Protein AF-A0A090QAN9-F1 (afdb_monomer_lite)

Radius of gyration: 24.41 Å; chains: 1; bounding box: 58×39×67 Å

Secondary structure (DSSP, 8-state):
---------HHHHHHHHHHHHHHHHHHHHHHHHS--SSHHHHHHHHHHHHHHHHHHHTHHHHHHHHTT-SS-SS-HHHHHHHHHHHHHHHHHHHHHHHHHHHHHTT--------HHHHHHHHHHHHHHHHHHHHHHHHHHHHHHHHHHTTGGG--HHHHHHHHHHHHHHHHHHHHHHHHHHHS-SS--SHHHHHHHHGGGSHHHHHTTHHHHHHHHHHHTT--TTHHHHHHHHHHHHHHHHHHHHHHHHHHHHHHHHHHHHHHHTT-

Organism: Nonlabens ulvanivorans (NCBI:txid906888)

Sequence (267 aa):
MYRYSQEPNLQKRNGQRKVLENVLKRAIRNIEKERPFDTDFQQAAVKYLNGNLAIVKEDYVQLLKLDSSKEPLVDKSTIFRKIRNAMYQLRKDYDRAVVNYGLRHNLIISENDNELAQKMAATIKIYDYYNEMNMLVLQIKNAEAYLWQDISQLTPQQFNNRLIELKNTIEVNNNKAIELSESIDIASLQSVYNDFTKLYSHTFFEKTSPITVYLTAAANNDRTDILQKTDAFNQSKTWFNINRKKAYTIWSYDTSQYLKILLSELE

Foldseek 3Di:
DDDPPPLPPLVVLVVVLVVLLVVLVVVLVVLVPDDDPDPVLSVLVNVLSVLVNCLSVPLVVLLSVQSVDPDRPDDSVVSVVVSLVSNVVSVVSNVVSVVVVCVVVVHDDDPDPDLVVVLVVLLVQLVNLLVLLVNLVVQLVVLVCVLPPVLLPDALVRNVVSVVVSVVSLVVSLVVLVVSQVPDPDDHCNVLSVLLCVLVPPVLVVLCVLSSVLNNCVVVVPPVPNVVSVVSNVVSVVVCVVSNVVSVCSNVVVSVVVSVVSSVVSD

pLDDT: mean 86.22, std 12.56, range [23.89, 97.0]

Structure (mmCIF, N/CA/C/O backbone):
data_AF-A0A090QAN9-F1
#
_entry.id   AF-A0A090QAN9-F1
#
loop_
_atom_site.group_PDB
_atom_site.id
_atom_site.type_symbol
_atom_site.label_atom_id
_atom_site.label_alt_id
_atom_site.label_comp_id
_atom_site.label_asym_id
_atom_site.label_entity_id
_atom_site.label_seq_id
_atom_site.pdbx_PDB_ins_code
_atom_site.Cartn_x
_atom_site.Cartn_y
_atom_site.Cartn_z
_atom_site.occupancy
_atom_site.B_iso_or_equiv
_atom_site.auth_seq_id
_atom_site.auth_comp_id
_atom_site.auth_asym_id
_atom_site.auth_atom_id
_atom_site.pdbx_PDB_model_num
ATOM 1 N N . MET A 1 1 ? 27.523 -15.290 3.186 1.00 30.94 1 MET A N 1
ATOM 2 C CA . MET A 1 1 ? 26.275 -16.047 3.415 1.00 30.94 1 MET A CA 1
ATOM 3 C C . MET A 1 1 ? 25.590 -15.441 4.637 1.00 30.94 1 MET A C 1
ATOM 5 O O . MET A 1 1 ? 25.906 -15.824 5.749 1.00 30.94 1 MET A O 1
ATOM 9 N N . TYR A 1 2 ? 24.739 -14.429 4.446 1.00 23.89 2 TYR A N 1
ATOM 10 C CA . TYR A 1 2 ? 23.990 -13.788 5.535 1.00 23.89 2 TYR A CA 1
ATOM 11 C C . TYR A 1 2 ? 22.502 -14.034 5.300 1.00 23.89 2 TYR A C 1
ATOM 13 O O . TYR A 1 2 ? 21.877 -13.387 4.464 1.00 23.89 2 TYR A O 1
ATOM 21 N N . ARG A 1 3 ? 21.955 -15.023 6.012 1.00 25.75 3 ARG A N 1
ATOM 22 C CA . ARG A 1 3 ? 20.513 -15.212 6.158 1.00 25.75 3 ARG A CA 1
ATOM 23 C C . ARG A 1 3 ? 20.037 -14.255 7.246 1.00 25.75 3 ARG A C 1
ATOM 25 O O . ARG A 1 3 ? 19.996 -14.624 8.412 1.00 25.75 3 ARG A O 1
ATOM 32 N N . TYR A 1 4 ? 19.616 -13.054 6.865 1.00 29.56 4 TYR A N 1
ATOM 33 C CA . TYR A 1 4 ? 18.466 -12.483 7.556 1.00 29.56 4 TYR A CA 1
ATOM 34 C C . TYR A 1 4 ? 17.266 -13.313 7.104 1.00 29.56 4 TYR A C 1
ATOM 36 O O . TYR A 1 4 ? 16.606 -12.983 6.122 1.00 29.56 4 TYR A O 1
ATOM 44 N N . SER A 1 5 ? 17.028 -14.451 7.761 1.00 31.36 5 SER A N 1
ATOM 45 C CA . SER A 1 5 ? 15.756 -15.151 7.630 1.00 31.36 5 SER A CA 1
ATOM 46 C C . SER A 1 5 ? 14.699 -14.312 8.347 1.00 31.36 5 SER A C 1
ATOM 48 O O . SER A 1 5 ? 14.257 -14.640 9.442 1.00 31.36 5 SER A O 1
ATOM 50 N N . GLN A 1 6 ? 14.279 -13.218 7.713 1.00 39.81 6 GLN A N 1
ATOM 51 C CA . GLN A 1 6 ? 12.914 -12.732 7.856 1.00 39.81 6 GLN A CA 1
ATOM 52 C C . GLN A 1 6 ? 11.992 -13.597 6.989 1.00 39.81 6 GLN A C 1
ATOM 54 O O . GLN A 1 6 ? 11.166 -13.089 6.239 1.00 39.81 6 GLN A O 1
ATOM 59 N N . GLU A 1 7 ? 12.128 -14.925 7.076 1.00 43.22 7 GLU A N 1
ATOM 60 C CA . GLU A 1 7 ? 10.938 -15.729 6.870 1.00 43.22 7 GLU A CA 1
ATOM 61 C C . GLU A 1 7 ? 10.051 -15.391 8.062 1.00 43.22 7 GLU A C 1
ATOM 63 O O . GLU A 1 7 ? 10.463 -15.576 9.214 1.00 43.22 7 GLU A O 1
ATOM 68 N N . PRO A 1 8 ? 8.886 -14.782 7.829 1.00 55.22 8 PRO A N 1
ATOM 69 C CA . PRO A 1 8 ? 8.035 -14.418 8.931 1.00 55.22 8 PRO A CA 1
ATOM 70 C C . PRO A 1 8 ? 7.701 -15.694 9.701 1.00 55.22 8 PRO A C 1
ATOM 72 O O . PRO A 1 8 ? 7.243 -16.662 9.101 1.00 55.22 8 PRO A O 1
ATOM 75 N N . ASN A 1 9 ? 7.926 -15.711 11.019 1.00 70.94 9 ASN A N 1
ATOM 76 C CA . ASN A 1 9 ? 7.555 -16.854 11.848 1.00 70.94 9 ASN A CA 1
ATOM 77 C C . ASN A 1 9 ? 6.026 -17.025 11.775 1.00 70.94 9 ASN A C 1
ATOM 79 O O . ASN A 1 9 ? 5.263 -16.395 12.513 1.00 70.94 9 ASN A O 1
ATOM 83 N N . LEU A 1 10 ? 5.583 -17.842 10.818 1.00 74.25 10 LEU A N 1
ATOM 84 C CA . LEU A 1 10 ? 4.183 -18.081 10.494 1.00 74.25 10 LEU A CA 1
ATOM 85 C C . LEU A 1 10 ? 3.448 -18.633 11.712 1.00 74.25 10 LEU A C 1
ATOM 87 O O . LEU A 1 10 ? 2.297 -18.274 11.942 1.00 74.25 10 LEU A O 1
ATOM 91 N N . GLN A 1 11 ? 4.127 -19.435 12.534 1.00 78.38 11 GLN A N 1
ATOM 92 C CA . GLN A 1 11 ? 3.587 -19.951 13.786 1.00 78.38 11 GLN A CA 1
ATOM 93 C C . GLN A 1 11 ? 3.325 -18.823 14.792 1.00 78.38 11 GLN A C 1
ATOM 95 O O . GLN A 1 11 ? 2.223 -18.741 15.333 1.00 78.38 11 GLN A O 1
ATOM 100 N N . LYS A 1 12 ? 4.280 -17.902 14.987 1.00 83.00 12 LYS A N 1
ATOM 101 C CA . LYS A 1 12 ? 4.111 -16.730 15.862 1.00 83.00 12 LYS A CA 1
ATOM 102 C C . LYS A 1 12 ? 2.959 -15.840 15.389 1.00 83.00 12 LYS A C 1
ATOM 104 O O . LYS A 1 12 ? 2.102 -15.489 16.197 1.00 83.00 12 LYS A O 1
ATOM 109 N N . ARG A 1 13 ? 2.888 -15.529 14.089 1.00 80.81 13 ARG A N 1
ATOM 110 C CA . ARG A 1 13 ? 1.799 -14.708 13.522 1.00 80.81 13 ARG A CA 1
ATOM 111 C C . ARG A 1 13 ? 0.438 -15.394 13.622 1.00 80.81 13 ARG A C 1
ATOM 113 O O . ARG A 1 13 ? -0.544 -14.752 13.980 1.00 80.81 13 ARG A O 1
ATOM 120 N N . ASN A 1 14 ? 0.375 -16.707 13.394 1.00 83.56 14 ASN A N 1
ATOM 121 C CA . ASN A 1 14 ? -0.842 -17.488 13.623 1.00 83.56 14 ASN A CA 1
ATOM 122 C C . ASN A 1 14 ? -1.267 -17.480 15.098 1.00 83.56 14 ASN A C 1
ATOM 124 O O . ASN A 1 14 ? -2.461 -17.374 15.385 1.00 83.56 14 ASN A O 1
ATOM 128 N N . GLY A 1 15 ? -0.310 -17.549 16.027 1.00 86.31 15 GLY A N 1
ATOM 129 C CA . GLY A 1 15 ? -0.563 -17.411 17.461 1.00 86.31 15 GLY A CA 1
ATOM 130 C C . GLY A 1 15 ? -1.151 -16.043 17.809 1.00 86.31 15 GLY A C 1
ATOM 131 O O . GLY A 1 15 ? -2.233 -15.968 18.388 1.00 86.31 15 GLY A O 1
ATOM 132 N N . GLN A 1 16 ? -0.500 -14.961 17.375 1.00 86.62 16 GLN A N 1
ATOM 133 C CA . GLN A 1 16 ? -0.969 -13.584 17.582 1.00 86.62 16 GLN A CA 1
ATOM 134 C C . GLN A 1 16 ? -2.361 -13.354 16.976 1.00 86.62 16 GLN A C 1
ATOM 136 O O . GLN A 1 16 ? -3.239 -12.796 17.634 1.00 86.62 16 GLN A O 1
ATOM 141 N N . ARG A 1 17 ? -2.609 -13.875 15.767 1.00 90.44 17 ARG A N 1
ATOM 142 C CA . ARG A 1 17 ? -3.935 -13.864 15.138 1.00 90.44 17 ARG A CA 1
ATOM 143 C C . ARG A 1 17 ? 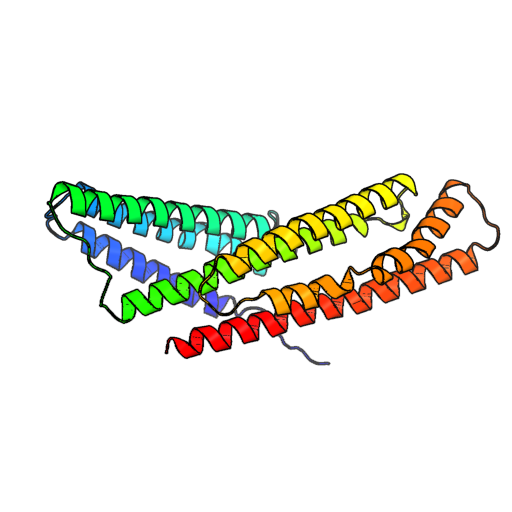-4.991 -14.518 16.021 1.00 90.44 17 ARG A C 1
ATOM 145 O O . ARG A 1 17 ? -6.078 -13.974 16.179 1.00 90.44 17 ARG A O 1
ATOM 152 N N . LYS A 1 18 ? -4.703 -15.707 16.559 1.00 90.94 18 LYS A N 1
ATOM 153 C CA . LYS A 1 18 ? -5.648 -16.445 17.406 1.00 90.94 18 LYS A CA 1
ATOM 154 C C . LYS A 1 18 ? -5.937 -15.723 18.714 1.00 90.94 18 LYS A C 1
ATOM 156 O O . LYS A 1 18 ? -7.088 -15.721 19.146 1.00 90.94 18 LYS A O 1
ATOM 161 N N . VAL A 1 19 ? -4.932 -15.082 19.306 1.00 92.75 19 VAL A N 1
ATOM 162 C CA . VAL A 1 19 ? -5.126 -14.213 20.473 1.00 92.75 19 VAL A CA 1
ATOM 163 C C . VAL A 1 19 ? -6.085 -13.075 20.127 1.00 92.75 19 VAL A C 1
ATOM 165 O O . VAL A 1 19 ? -7.096 -12.922 20.809 1.00 92.75 19 VAL A O 1
ATOM 168 N N . LEU A 1 20 ? -5.845 -12.355 19.026 1.00 90.38 20 LEU A N 1
ATOM 169 C CA . LEU A 1 20 ? -6.718 -11.269 18.572 1.00 90.38 20 LEU A CA 1
ATOM 170 C C . LEU A 1 20 ? -8.151 -11.752 18.283 1.00 90.38 20 LEU A C 1
ATOM 172 O O . LEU A 1 20 ? -9.114 -11.144 18.743 1.00 90.38 20 LEU A O 1
ATOM 176 N N . GLU A 1 21 ? -8.300 -12.888 17.595 1.00 93.75 21 GLU A N 1
ATOM 177 C CA . GLU A 1 21 ? -9.598 -13.526 17.327 1.00 93.75 21 GLU A CA 1
ATOM 178 C C . GLU A 1 21 ? -10.374 -13.787 18.633 1.00 93.75 21 GLU A C 1
ATOM 180 O O . GLU A 1 21 ? -11.578 -13.542 18.713 1.00 93.75 21 GLU A O 1
ATOM 185 N N . ASN A 1 22 ? -9.689 -14.270 19.672 1.00 94.50 22 ASN A N 1
ATOM 186 C CA . ASN A 1 22 ? -10.299 -14.570 20.966 1.00 94.50 22 ASN A CA 1
ATOM 187 C C . ASN A 1 22 ? -10.654 -13.310 21.764 1.00 94.50 22 ASN A C 1
ATOM 189 O O . ASN A 1 22 ? -11.705 -13.288 22.409 1.00 94.50 22 ASN A O 1
ATOM 193 N N . VAL A 1 23 ? -9.814 -12.273 21.707 1.00 94.12 23 VAL A N 1
ATOM 194 C CA . VAL A 1 23 ? -10.085 -10.971 22.332 1.00 94.12 23 VAL A CA 1
ATOM 195 C C . VAL A 1 23 ? -11.340 -10.349 21.725 1.00 94.12 23 VAL A C 1
ATOM 197 O O . VAL A 1 23 ? -12.261 -10.014 22.467 1.00 94.12 23 VAL A O 1
ATOM 200 N N . LEU A 1 24 ? -11.441 -10.306 20.392 1.00 94.38 24 LEU A N 1
ATOM 201 C CA . LEU A 1 24 ? -12.618 -9.779 19.692 1.00 94.38 24 LEU A CA 1
ATOM 202 C C . LEU A 1 24 ? -13.890 -10.558 20.053 1.00 94.38 24 LEU A C 1
ATOM 204 O O . LEU A 1 24 ? -14.889 -9.960 20.441 1.00 94.38 24 LEU A O 1
ATOM 208 N N . LYS A 1 25 ? -13.846 -11.898 20.030 1.00 96.38 25 LYS A N 1
ATOM 209 C CA . LYS A 1 25 ? -14.989 -12.739 20.443 1.00 96.38 25 LYS A CA 1
ATOM 210 C C . LYS A 1 25 ? -15.404 -12.523 21.896 1.00 96.38 25 LYS A C 1
ATOM 212 O O . LYS A 1 25 ? -16.570 -12.710 22.238 1.00 96.38 25 LYS A O 1
ATOM 217 N N . ARG A 1 26 ? -14.455 -12.242 22.791 1.00 96.06 26 ARG A N 1
ATOM 218 C CA . ARG A 1 26 ? -14.766 -11.941 24.193 1.00 96.06 26 ARG A CA 1
ATOM 219 C C . ARG A 1 26 ? -15.418 -10.565 24.304 1.00 96.06 26 ARG A C 1
ATOM 221 O O . ARG A 1 26 ? -16.449 -10.474 24.952 1.00 96.06 26 ARG A O 1
ATOM 228 N N . ALA A 1 27 ? -14.870 -9.552 23.635 1.00 94.25 27 ALA A N 1
ATOM 229 C CA . ALA A 1 27 ? -15.428 -8.204 23.620 1.00 94.25 27 ALA A CA 1
ATOM 230 C C . ALA A 1 27 ? -16.864 -8.179 23.067 1.00 94.2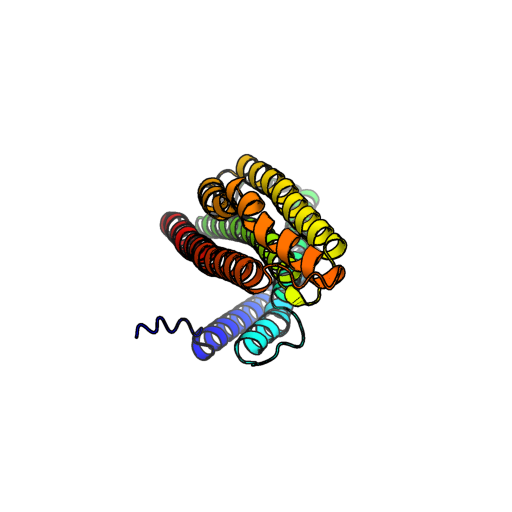5 27 ALA A C 1
ATOM 232 O O . ALA A 1 27 ? -17.743 -7.644 23.729 1.00 94.25 27 ALA A O 1
ATOM 233 N N . ILE A 1 28 ? -17.121 -8.849 21.934 1.00 96.31 28 ILE A N 1
ATOM 234 C CA . ILE A 1 28 ? -18.468 -8.983 21.347 1.00 96.31 28 ILE A CA 1
ATOM 235 C C . ILE A 1 28 ? -19.444 -9.576 22.367 1.00 96.31 28 ILE A C 1
ATOM 237 O O . ILE A 1 28 ? -20.440 -8.946 22.698 1.00 96.31 28 ILE A O 1
ATOM 241 N N . ARG A 1 29 ? -19.110 -10.741 22.941 1.00 96.44 29 ARG A N 1
ATOM 242 C CA . ARG A 1 29 ? -19.971 -11.410 23.930 1.00 96.44 29 ARG A CA 1
ATOM 243 C C . ARG A 1 29 ? -20.213 -10.574 25.178 1.00 96.44 29 ARG A C 1
ATOM 245 O O . ARG A 1 29 ? -21.269 -10.705 25.782 1.00 96.44 29 ARG A O 1
ATOM 252 N N . ASN A 1 30 ? -19.225 -9.796 25.612 1.00 95.81 30 ASN A N 1
ATOM 253 C CA . ASN A 1 30 ? -19.388 -8.923 26.766 1.00 95.81 30 ASN A CA 1
ATOM 254 C C . ASN A 1 30 ? -20.380 -7.807 26.432 1.00 95.81 30 ASN A C 1
ATOM 256 O O . ASN A 1 30 ? -21.350 -7.651 27.157 1.00 95.81 30 ASN A O 1
ATOM 260 N N . ILE A 1 31 ? -20.202 -7.120 25.300 1.00 94.25 31 ILE A N 1
ATOM 261 C CA . ILE A 1 31 ? -21.107 -6.048 24.866 1.00 94.25 31 ILE A CA 1
ATOM 262 C C . ILE A 1 31 ? -22.531 -6.573 24.661 1.00 94.25 31 ILE A C 1
ATOM 264 O O . ILE A 1 31 ? -23.466 -5.934 25.120 1.00 94.25 31 ILE A O 1
ATOM 268 N N . GLU A 1 32 ? -22.709 -7.731 24.021 1.00 94.06 32 GLU A N 1
ATOM 269 C CA . GLU A 1 32 ? -24.030 -8.333 23.764 1.00 94.06 32 GLU A CA 1
ATOM 270 C C . GLU A 1 32 ? -24.776 -8.755 25.040 1.00 94.06 32 GLU A C 1
ATOM 272 O O . GLU A 1 32 ? -26.003 -8.808 25.042 1.00 94.06 32 GLU A O 1
ATOM 277 N N . LYS A 1 33 ? -24.054 -9.086 26.118 1.00 95.19 33 LYS A N 1
ATOM 278 C CA . LYS A 1 33 ? -24.656 -9.469 27.406 1.00 95.19 33 LYS A CA 1
ATOM 279 C C . LYS A 1 33 ? -25.093 -8.276 28.241 1.00 95.19 33 LYS A C 1
ATOM 281 O O . LYS A 1 33 ? -25.944 -8.443 29.113 1.00 95.19 33 LYS A O 1
ATOM 286 N N . GLU A 1 34 ? -24.490 -7.114 28.017 1.00 93.75 34 GLU A N 1
ATOM 287 C CA . GLU A 1 34 ? -24.873 -5.901 28.723 1.00 93.75 34 GLU A CA 1
ATOM 288 C C . GLU A 1 34 ? -26.287 -5.484 28.324 1.00 93.75 34 GLU A C 1
ATOM 290 O O . GLU A 1 34 ? -26.685 -5.567 27.159 1.00 93.75 34 GLU A O 1
ATOM 295 N N . ARG A 1 35 ? -27.059 -5.003 29.300 1.00 92.69 35 ARG A N 1
ATOM 296 C CA . ARG A 1 35 ? -28.354 -4.385 29.015 1.00 92.69 35 ARG A CA 1
ATOM 297 C C . ARG A 1 35 ? -28.087 -3.016 28.375 1.00 92.69 35 ARG A C 1
ATOM 299 O O . ARG A 1 35 ? -27.537 -2.153 29.058 1.00 92.69 35 ARG A O 1
ATOM 306 N N . PRO A 1 36 ? -28.463 -2.782 27.105 1.00 90.19 36 PRO A N 1
ATOM 307 C CA . PRO A 1 36 ? -28.111 -1.539 26.439 1.00 90.19 36 PRO A CA 1
ATOM 308 C C . PRO 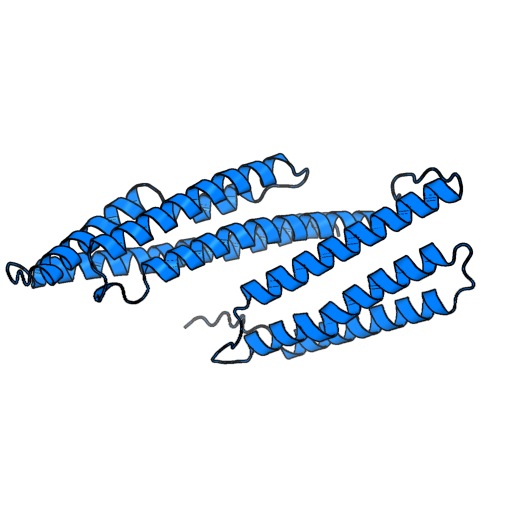A 1 36 ? -28.925 -0.368 26.985 1.00 90.19 36 PRO A C 1
ATOM 310 O O . PRO A 1 36 ? -30.147 -0.455 27.113 1.00 90.19 36 PRO A O 1
ATOM 313 N N . PHE A 1 37 ? -28.247 0.752 27.238 1.00 89.44 37 PHE A N 1
ATOM 314 C CA . PHE A 1 37 ? -28.905 2.053 27.373 1.00 89.44 37 PHE A CA 1
ATOM 315 C C . PHE A 1 37 ? -29.431 2.545 26.011 1.00 89.44 37 PHE A C 1
ATOM 317 O O . PHE A 1 37 ? -30.537 3.068 25.925 1.00 89.44 37 PHE A O 1
ATOM 324 N N . ASP A 1 38 ? -28.675 2.296 24.935 1.00 93.00 38 ASP A N 1
ATOM 325 C CA . ASP A 1 38 ? -29.060 2.558 23.544 1.00 93.00 38 ASP A CA 1
ATOM 326 C C . ASP A 1 38 ? -28.753 1.322 22.695 1.00 93.00 38 ASP A C 1
ATOM 328 O O . ASP A 1 38 ? -27.601 0.891 22.572 1.00 93.00 38 ASP A O 1
ATOM 332 N N . THR A 1 39 ? -29.809 0.718 22.151 1.00 94.31 39 THR A N 1
ATOM 333 C CA . THR A 1 39 ? -29.705 -0.549 21.413 1.00 94.31 39 THR A CA 1
ATOM 334 C C . THR A 1 39 ? -28.968 -0.364 20.089 1.00 94.31 39 THR A C 1
ATOM 336 O O . THR A 1 39 ? -28.156 -1.210 19.722 1.00 94.31 39 THR A O 1
ATOM 339 N N . ASP A 1 40 ? -29.177 0.755 19.397 1.00 93.88 40 ASP A N 1
ATOM 340 C CA . ASP A 1 40 ? -28.532 1.005 18.106 1.00 93.88 40 ASP A CA 1
ATOM 341 C C . ASP A 1 40 ? -27.027 1.220 18.279 1.00 93.88 40 ASP A C 1
ATOM 343 O O . ASP A 1 40 ? -26.226 0.735 17.479 1.00 93.88 40 ASP A O 1
ATOM 347 N N . PHE A 1 41 ? -26.623 1.916 19.345 1.00 93.94 41 PHE A N 1
ATOM 348 C CA . PHE A 1 41 ? -25.213 2.136 19.645 1.00 93.94 41 PHE A CA 1
ATOM 349 C C . PHE A 1 41 ? -24.510 0.834 20.046 1.00 93.94 41 PHE A C 1
ATOM 351 O O . PHE A 1 41 ? -23.420 0.543 19.546 1.00 93.94 41 PHE A O 1
ATOM 358 N N . GLN A 1 42 ? -25.161 -0.007 20.860 1.00 95.62 42 GLN A N 1
ATOM 359 C CA . GLN A 1 42 ? -24.669 -1.354 21.161 1.00 95.62 42 GLN A CA 1
ATOM 360 C C . GLN A 1 42 ? -24.502 -2.183 19.876 1.00 95.62 42 GLN A C 1
ATOM 362 O O . GLN A 1 42 ? -23.447 -2.783 19.660 1.00 95.62 42 GLN A O 1
ATOM 367 N N . GLN A 1 43 ? -25.504 -2.184 18.992 1.00 95.88 43 GLN A N 1
ATOM 368 C CA . GLN A 1 43 ? -25.442 -2.896 17.714 1.00 95.88 43 GLN A CA 1
ATOM 369 C C . GLN A 1 43 ? -24.330 -2.361 16.805 1.00 95.88 43 GLN A C 1
ATOM 371 O O . GLN A 1 43 ? -23.642 -3.150 16.156 1.00 95.88 43 GLN A O 1
ATOM 376 N N . ALA A 1 44 ? -24.099 -1.046 16.778 1.00 95.00 44 ALA A N 1
ATOM 377 C CA . ALA A 1 44 ? -23.001 -0.445 16.029 1.00 95.00 44 ALA A CA 1
ATOM 378 C C . ALA A 1 44 ? -21.628 -0.890 16.562 1.00 95.00 44 ALA A C 1
ATOM 380 O O . ALA A 1 44 ? -20.756 -1.256 15.769 1.00 95.00 44 ALA A O 1
ATOM 381 N N . ALA A 1 45 ? -21.448 -0.942 17.887 1.00 94.12 45 ALA A N 1
ATOM 382 C CA . ALA A 1 45 ? -20.229 -1.456 18.514 1.00 94.12 45 ALA A CA 1
ATOM 383 C C . ALA A 1 45 ? -20.000 -2.943 18.195 1.00 94.12 45 ALA A C 1
ATOM 385 O O . ALA A 1 45 ? -18.904 -3.346 17.798 1.00 94.12 45 ALA A O 1
ATOM 386 N N . VAL A 1 46 ? -21.051 -3.762 18.285 1.00 96.00 46 VAL A N 1
ATOM 387 C CA . VAL A 1 46 ? -21.000 -5.185 17.916 1.00 96.00 46 VAL A CA 1
ATOM 388 C C . VAL A 1 46 ? -20.677 -5.358 16.429 1.00 96.00 46 VAL A C 1
ATOM 390 O O . VAL A 1 46 ? -19.826 -6.176 16.078 1.00 96.00 46 VAL A O 1
ATOM 393 N N . LYS A 1 47 ? -21.286 -4.563 15.540 1.00 96.19 47 LYS A N 1
ATOM 394 C CA . LYS A 1 47 ? -21.003 -4.569 14.096 1.00 96.19 47 LYS A CA 1
ATOM 395 C C . LYS A 1 47 ? -19.542 -4.218 13.810 1.00 96.19 47 LYS A C 1
ATOM 397 O O . LYS A 1 47 ? -18.901 -4.914 13.022 1.00 96.19 47 LYS A O 1
ATOM 402 N N . TYR A 1 48 ? -19.003 -3.192 14.469 1.00 94.12 48 TYR A N 1
ATOM 403 C CA . TYR A 1 48 ? -17.599 -2.800 14.344 1.00 94.12 48 TYR A CA 1
ATOM 404 C C . TYR A 1 48 ? -16.652 -3.951 14.716 1.00 94.12 48 TYR A C 1
ATOM 406 O O . TYR A 1 48 ? -15.741 -4.294 13.955 1.00 94.12 48 TYR A O 1
ATOM 414 N N . LEU A 1 49 ? -16.895 -4.609 15.853 1.00 95.44 49 LEU A N 1
ATOM 415 C CA . LEU A 1 49 ? -16.072 -5.733 16.302 1.00 95.44 49 LEU A CA 1
ATOM 416 C C . LEU A 1 49 ? -16.234 -6.979 15.424 1.00 95.44 49 LEU A C 1
ATOM 418 O O . LEU A 1 49 ? -15.245 -7.657 15.145 1.00 95.44 49 LEU A O 1
ATOM 422 N N . ASN A 1 50 ? -17.448 -7.273 14.952 1.00 95.31 50 ASN A N 1
ATOM 423 C CA . ASN A 1 50 ? -17.701 -8.383 14.033 1.00 95.31 50 ASN A CA 1
ATOM 424 C C . ASN A 1 50 ? -17.011 -8.176 12.680 1.00 95.31 50 ASN A C 1
ATOM 426 O O . ASN A 1 50 ? -16.428 -9.119 12.146 1.00 95.31 50 ASN A O 1
ATOM 430 N N . GLY A 1 51 ? -17.004 -6.948 12.154 1.00 93.50 51 GLY A N 1
ATOM 431 C CA . GLY A 1 51 ? -16.252 -6.612 10.946 1.00 93.50 51 GLY A CA 1
ATOM 432 C C . GLY A 1 51 ? -14.748 -6.837 11.119 1.00 93.50 51 GLY A C 1
ATOM 433 O O . GLY A 1 51 ? -14.120 -7.508 10.300 1.00 93.50 51 GLY A O 1
ATOM 434 N N . ASN A 1 52 ? -14.175 -6.371 12.234 1.00 91.75 52 ASN A N 1
ATOM 435 C CA . ASN A 1 52 ? -12.771 -6.636 12.567 1.00 91.75 52 ASN A CA 1
ATOM 436 C C . ASN A 1 52 ? -12.491 -8.141 12.742 1.00 91.75 52 ASN A C 1
ATOM 438 O O . ASN A 1 52 ? -11.459 -8.645 12.299 1.00 91.75 52 ASN A O 1
ATOM 442 N N . LEU A 1 53 ? -13.422 -8.894 13.334 1.00 93.69 53 LEU A N 1
ATOM 443 C CA . LEU A 1 53 ? -13.303 -10.344 13.477 1.00 93.69 53 LEU A CA 1
ATOM 444 C C . LEU A 1 53 ? -13.313 -11.063 12.119 1.00 93.69 53 LEU A C 1
ATOM 446 O O . LEU A 1 53 ? -12.551 -12.018 11.943 1.00 93.69 53 LEU A O 1
ATOM 450 N N . ALA A 1 54 ? -14.139 -10.617 11.170 1.00 92.31 54 ALA A N 1
ATOM 451 C CA . ALA A 1 54 ? -14.177 -11.157 9.812 1.00 92.31 54 ALA A CA 1
ATOM 452 C C . ALA A 1 54 ? -12.835 -10.944 9.094 1.00 92.31 54 ALA A C 1
ATOM 454 O O . ALA A 1 54 ? -12.252 -11.907 8.597 1.00 92.31 54 ALA A O 1
ATOM 455 N N . ILE A 1 55 ? -12.271 -9.732 9.170 1.00 89.94 55 ILE A N 1
ATOM 456 C CA . ILE A 1 55 ? -10.935 -9.411 8.636 1.00 89.94 55 ILE A CA 1
ATOM 457 C C . ILE A 1 55 ? -9.871 -10.374 9.193 1.00 89.94 55 ILE A C 1
ATOM 459 O O . ILE A 1 55 ? -9.069 -10.938 8.446 1.00 89.94 55 ILE A O 1
ATOM 463 N N . VAL A 1 56 ? -9.881 -10.617 10.507 1.00 89.19 56 VAL A N 1
ATOM 464 C CA . VAL A 1 56 ? -8.918 -11.508 11.183 1.00 89.19 56 VAL A CA 1
ATOM 465 C C . VAL A 1 56 ? -9.093 -12.980 10.787 1.00 89.19 56 VAL A C 1
ATOM 467 O O . VAL A 1 56 ? -8.117 -13.738 10.760 1.00 89.19 56 VAL A O 1
ATOM 470 N N . LYS A 1 57 ? -10.326 -13.419 10.522 1.00 88.69 57 LYS A N 1
ATOM 471 C CA . LYS A 1 57 ? -10.645 -14.813 10.175 1.00 88.69 57 LYS A CA 1
ATOM 472 C C . LYS A 1 57 ? -10.436 -15.136 8.703 1.00 88.69 57 LYS A C 1
ATOM 474 O O . LYS A 1 57 ? -10.083 -16.272 8.394 1.00 88.69 57 LYS A O 1
ATOM 479 N N . GLU A 1 58 ? -10.666 -14.172 7.828 1.00 85.62 58 GLU A N 1
ATOM 480 C CA . GLU A 1 58 ? -10.685 -14.382 6.386 1.00 85.62 58 GLU A CA 1
ATOM 481 C C . GLU A 1 58 ? -9.449 -13.761 5.751 1.00 85.62 58 GLU A C 1
ATOM 483 O O . GLU A 1 58 ? -8.500 -14.474 5.421 1.00 85.62 58 GLU A O 1
ATOM 488 N N . ASP A 1 59 ? -9.426 -12.437 5.637 1.00 78.00 59 ASP A N 1
ATOM 489 C CA . ASP A 1 59 ? -8.429 -11.726 4.842 1.00 78.00 59 ASP A CA 1
ATOM 490 C C . ASP A 1 59 ? -7.015 -11.865 5.425 1.00 78.00 59 ASP A C 1
ATOM 492 O O . ASP A 1 59 ? -6.059 -12.124 4.692 1.00 78.00 59 ASP A O 1
ATOM 496 N N . TYR A 1 60 ? -6.863 -11.798 6.751 1.00 77.81 60 TYR A N 1
ATOM 497 C CA . TYR A 1 60 ? -5.554 -11.991 7.379 1.00 77.81 60 TYR A CA 1
ATOM 498 C C . TYR A 1 60 ? -5.075 -13.450 7.299 1.00 77.81 60 TYR A C 1
ATOM 500 O O . TYR A 1 60 ? -3.883 -13.708 7.144 1.00 77.81 60 TYR A O 1
ATOM 508 N N . VAL A 1 61 ? -5.988 -14.427 7.332 1.00 79.94 61 VAL A N 1
ATOM 509 C CA . VAL A 1 61 ? -5.634 -15.839 7.104 1.00 79.94 61 VAL A CA 1
ATOM 510 C C . VAL A 1 61 ? -5.193 -16.059 5.662 1.00 79.94 61 VAL A C 1
ATOM 512 O O . VAL A 1 61 ? -4.217 -16.774 5.432 1.00 79.94 61 VAL A O 1
ATOM 515 N N . GLN A 1 62 ? -5.877 -15.448 4.693 1.00 79.62 62 GLN A N 1
ATOM 516 C CA . GLN A 1 62 ? -5.468 -15.500 3.291 1.00 79.62 62 GLN A CA 1
ATOM 517 C C . GLN A 1 62 ? -4.077 -14.889 3.108 1.00 79.62 62 GLN A C 1
ATOM 519 O O . GLN A 1 62 ? -3.225 -15.521 2.488 1.00 79.62 62 GLN A O 1
ATOM 524 N N . LEU A 1 63 ? -3.799 -13.739 3.731 1.00 76.81 63 LEU A N 1
ATOM 525 C CA . LEU A 1 63 ? -2.476 -13.116 3.697 1.00 76.81 63 LEU A CA 1
ATOM 526 C C . LEU A 1 63 ? -1.375 -14.058 4.219 1.00 76.81 63 LEU A C 1
ATOM 528 O O . LEU A 1 63 ? -0.349 -14.238 3.565 1.00 76.81 63 LEU A O 1
ATOM 532 N N . LEU A 1 64 ? -1.606 -14.718 5.359 1.00 75.50 64 LEU A N 1
ATOM 533 C CA . LEU A 1 64 ? -0.653 -15.681 5.922 1.00 75.50 64 LEU A CA 1
ATOM 534 C C . LEU A 1 64 ? -0.453 -16.910 5.022 1.00 75.50 64 LEU A C 1
ATOM 536 O O . LEU A 1 64 ? 0.657 -17.435 4.952 1.00 75.50 64 LEU A O 1
ATOM 540 N N . LYS A 1 65 ? -1.496 -17.360 4.312 1.00 75.50 65 LYS A N 1
ATOM 541 C CA . LYS A 1 65 ? -1.385 -18.452 3.332 1.00 75.50 65 LYS A CA 1
ATOM 542 C C . LYS A 1 65 ? -0.528 -18.049 2.130 1.00 75.50 65 LYS A C 1
ATOM 544 O O . LYS A 1 65 ? 0.313 -18.847 1.720 1.00 75.50 65 LYS A O 1
ATOM 549 N N . LEU A 1 66 ? -0.669 -16.823 1.618 1.00 69.56 66 LEU A N 1
ATOM 550 C CA . LEU A 1 66 ? 0.169 -16.322 0.516 1.00 69.56 66 LEU A CA 1
ATOM 551 C C . LEU A 1 66 ? 1.649 -16.210 0.897 1.00 69.56 66 LEU A C 1
ATOM 553 O O . LEU A 1 66 ? 2.520 -16.346 0.044 1.00 69.56 66 LEU A O 1
ATOM 557 N N . ASP A 1 67 ? 1.956 -15.960 2.169 1.00 64.31 67 ASP A N 1
ATOM 558 C CA . ASP A 1 67 ? 3.337 -15.983 2.665 1.00 64.31 67 ASP A CA 1
ATOM 559 C C . ASP A 1 67 ? 3.942 -17.396 2.695 1.00 64.31 67 ASP A C 1
ATOM 561 O O . ASP A 1 67 ? 5.161 -17.529 2.745 1.00 64.31 67 ASP A O 1
ATOM 565 N N . SER A 1 68 ? 3.107 -18.440 2.655 1.00 64.62 68 SER A N 1
ATOM 566 C CA . SER A 1 68 ? 3.525 -19.849 2.681 1.00 64.62 68 SER A CA 1
ATOM 567 C C . SER A 1 68 ? 3.487 -20.553 1.316 1.00 64.62 68 SER A C 1
ATOM 569 O O . SER A 1 68 ? 4.048 -21.638 1.174 1.00 64.62 68 SER A O 1
ATOM 571 N N . SER A 1 69 ? 2.834 -19.966 0.308 1.00 60.19 69 SER A N 1
ATOM 572 C CA . SER A 1 69 ? 2.691 -20.549 -1.033 1.00 60.19 69 SER A CA 1
ATOM 573 C C . SER A 1 69 ? 3.799 -20.093 -1.985 1.00 60.19 69 SER A C 1
ATOM 575 O O . SER A 1 69 ? 4.120 -18.907 -2.023 1.00 60.19 69 SER A O 1
ATOM 577 N N . LYS A 1 70 ? 4.320 -21.006 -2.819 1.00 54.50 70 LYS A N 1
ATOM 578 C CA . LYS A 1 70 ? 5.282 -20.674 -3.890 1.00 54.50 70 LYS A CA 1
ATOM 579 C C . LYS A 1 70 ? 4.659 -19.893 -5.058 1.00 54.50 70 LYS A C 1
ATOM 581 O O . LYS A 1 70 ? 5.374 -19.133 -5.698 1.00 54.50 70 LYS A O 1
ATOM 586 N N . GLU A 1 71 ? 3.353 -20.033 -5.289 1.00 51.34 71 GLU A N 1
ATOM 587 C CA . GLU A 1 71 ? 2.605 -19.309 -6.327 1.00 51.34 71 GLU A CA 1
ATOM 588 C C . GLU A 1 71 ? 1.285 -18.771 -5.746 1.00 51.34 71 GLU A C 1
ATOM 590 O O . GLU A 1 71 ? 0.375 -19.550 -5.450 1.00 51.34 71 GLU A O 1
ATOM 595 N N . PRO A 1 72 ? 1.171 -17.455 -5.501 1.00 51.28 72 PRO A N 1
ATOM 596 C CA . PRO A 1 72 ? -0.055 -16.865 -4.981 1.00 51.28 72 PRO A CA 1
ATOM 597 C C . PRO A 1 72 ? -1.123 -16.722 -6.084 1.00 51.28 72 PRO A C 1
ATOM 599 O O . PRO A 1 72 ? -0.883 -16.075 -7.097 1.00 51.28 72 PRO A O 1
ATOM 602 N N . LEU A 1 73 ? -2.330 -17.266 -5.864 1.00 54.69 73 LEU A N 1
ATOM 603 C CA . LEU A 1 73 ? -3.497 -17.094 -6.759 1.00 54.69 73 LEU A CA 1
ATOM 604 C C . LEU A 1 73 ? -4.044 -15.651 -6.780 1.00 54.69 73 LEU A C 1
ATOM 606 O O . LEU A 1 73 ? -4.759 -15.267 -7.700 1.00 54.69 73 LEU A O 1
ATOM 610 N N . VAL A 1 74 ? -3.740 -14.864 -5.744 1.00 62.62 74 VAL A N 1
ATOM 611 C CA . VAL A 1 74 ? -4.140 -13.459 -5.585 1.00 62.62 74 VAL A CA 1
ATOM 612 C C . VAL A 1 74 ? -2.921 -12.675 -5.116 1.00 62.62 74 VAL A C 1
ATOM 614 O O . VAL A 1 74 ? -2.243 -13.101 -4.182 1.00 62.62 74 VAL A O 1
ATOM 617 N N . ASP A 1 75 ? -2.648 -11.525 -5.732 1.00 68.62 75 ASP A N 1
ATOM 618 C CA . ASP A 1 75 ? -1.532 -10.675 -5.320 1.00 68.62 75 ASP A CA 1
ATOM 619 C C . ASP A 1 75 ? -1.740 -10.123 -3.896 1.00 68.62 75 ASP A C 1
ATOM 621 O O . ASP A 1 75 ? -2.819 -9.634 -3.542 1.00 68.62 75 ASP A O 1
ATOM 625 N N . LYS A 1 76 ? -0.682 -10.160 -3.075 1.00 67.06 76 LYS A N 1
ATOM 626 C CA . LYS A 1 76 ? -0.710 -9.725 -1.668 1.00 67.06 76 LYS A CA 1
ATOM 627 C C . LYS A 1 76 ? -1.199 -8.287 -1.531 1.00 67.06 76 LYS A C 1
ATOM 629 O O . LYS A 1 76 ? -1.927 -7.983 -0.586 1.00 67.06 76 LYS A O 1
ATOM 634 N N . SER A 1 77 ? -0.855 -7.417 -2.483 1.00 65.75 77 SER A N 1
ATOM 635 C CA . SER A 1 77 ? -1.310 -6.026 -2.464 1.00 65.75 77 SER A CA 1
ATOM 636 C C . SER A 1 77 ? -2.829 -5.880 -2.480 1.00 65.75 77 SER A C 1
ATOM 638 O O . SER A 1 77 ? -3.386 -4.997 -1.826 1.00 65.75 77 SER A O 1
ATOM 640 N N . THR A 1 78 ? -3.511 -6.774 -3.196 1.00 70.56 78 THR A N 1
ATOM 641 C CA . THR A 1 78 ? -4.965 -6.739 -3.337 1.00 70.56 78 THR A CA 1
ATOM 642 C C . THR A 1 78 ? -5.628 -7.067 -2.008 1.00 70.56 78 THR A C 1
ATOM 644 O O . THR A 1 78 ? -6.572 -6.383 -1.610 1.00 70.56 78 THR A O 1
ATOM 647 N N . ILE A 1 79 ? -5.089 -8.048 -1.280 1.00 75.69 79 ILE A N 1
ATOM 648 C CA . ILE A 1 79 ? -5.570 -8.405 0.057 1.00 75.69 79 ILE A CA 1
ATOM 649 C C . ILE A 1 79 ? -5.296 -7.273 1.050 1.00 75.69 79 ILE A C 1
ATOM 651 O O . ILE A 1 79 ? -6.208 -6.883 1.775 1.00 75.69 79 ILE A O 1
ATOM 655 N N . PHE A 1 80 ? -4.094 -6.686 1.046 1.00 71.38 80 PHE A N 1
ATOM 656 C CA . PHE A 1 80 ? -3.785 -5.533 1.902 1.00 71.38 80 PHE A CA 1
ATOM 657 C C . PHE A 1 80 ? -4.753 -4.369 1.675 1.00 71.38 80 PHE A C 1
ATOM 659 O O . PHE A 1 80 ? -5.302 -3.825 2.634 1.00 71.38 80 PHE A O 1
ATOM 666 N N . ARG A 1 81 ? -5.027 -4.025 0.412 1.00 72.44 81 ARG A N 1
ATOM 667 C CA . ARG A 1 81 ? -5.988 -2.973 0.063 1.00 72.44 81 ARG A CA 1
ATOM 668 C C . ARG A 1 81 ? -7.406 -3.313 0.526 1.00 72.44 81 ARG A C 1
ATOM 670 O O . ARG A 1 81 ? -8.098 -2.436 1.035 1.00 72.44 81 ARG A O 1
ATOM 677 N N . LYS A 1 82 ? -7.834 -4.572 0.386 1.00 81.12 82 LYS A N 1
ATOM 678 C CA . LYS A 1 82 ? -9.147 -5.034 0.860 1.00 81.12 82 LYS A CA 1
ATOM 679 C C . LYS A 1 82 ? -9.279 -4.887 2.379 1.00 81.12 82 LYS A C 1
ATOM 681 O O . LYS A 1 82 ? -10.238 -4.267 2.832 1.00 81.12 82 LYS A O 1
ATOM 686 N N . ILE A 1 83 ? -8.299 -5.390 3.137 1.00 83.19 83 ILE A N 1
ATOM 687 C CA . ILE A 1 83 ? -8.246 -5.269 4.604 1.00 83.19 83 ILE A CA 1
ATOM 688 C C . ILE A 1 83 ? -8.346 -3.802 5.006 1.00 83.19 83 ILE A C 1
ATOM 690 O O . ILE A 1 83 ? -9.188 -3.435 5.820 1.00 83.19 83 ILE A O 1
ATOM 694 N N . ARG A 1 84 ? -7.520 -2.952 4.392 1.00 76.31 84 ARG A N 1
ATOM 695 C CA . ARG A 1 84 ? -7.469 -1.526 4.702 1.00 76.31 84 ARG A CA 1
ATOM 696 C C . ARG A 1 84 ? -8.806 -0.831 4.461 1.00 76.31 84 ARG A C 1
ATOM 698 O O . ARG A 1 84 ? -9.300 -0.145 5.350 1.00 76.31 84 ARG A O 1
ATOM 705 N N . ASN A 1 85 ? -9.391 -1.010 3.278 1.00 78.69 85 ASN A N 1
ATOM 706 C CA . ASN A 1 85 ? -10.661 -0.374 2.933 1.00 78.69 85 ASN A CA 1
ATOM 707 C C . ASN A 1 85 ? -11.775 -0.812 3.892 1.00 78.69 85 ASN A C 1
ATOM 709 O O . ASN A 1 85 ? -12.580 0.014 4.316 1.00 78.69 85 ASN A O 1
ATOM 713 N N . ALA A 1 86 ? -11.787 -2.093 4.277 1.00 84.94 86 ALA A N 1
ATOM 714 C CA . ALA A 1 86 ? -12.727 -2.608 5.264 1.00 84.94 86 ALA A CA 1
ATOM 715 C C . ALA A 1 86 ? -12.501 -1.982 6.652 1.00 84.94 86 ALA A C 1
ATOM 717 O O . ALA A 1 86 ? -13.459 -1.511 7.258 1.00 84.94 86 ALA A O 1
ATOM 718 N N . MET A 1 87 ? -11.255 -1.909 7.138 1.00 83.19 87 MET A N 1
ATOM 719 C CA . MET A 1 87 ? -10.928 -1.273 8.425 1.00 83.19 87 MET A CA 1
ATOM 720 C C . MET A 1 87 ? -11.324 0.207 8.459 1.00 83.19 87 MET A C 1
ATOM 722 O O . MET A 1 87 ? -11.947 0.650 9.423 1.00 83.19 87 MET A O 1
ATOM 726 N N . TYR A 1 88 ? -11.006 0.956 7.400 1.00 80.25 88 TYR A N 1
ATOM 727 C CA . TYR A 1 88 ? -11.358 2.370 7.282 1.00 80.25 88 TYR A CA 1
ATOM 728 C C . TYR A 1 88 ? -12.875 2.575 7.314 1.00 80.25 88 TYR A C 1
ATOM 730 O O . TYR A 1 88 ? -13.375 3.397 8.081 1.00 80.25 88 TYR A O 1
ATOM 738 N N . GLN A 1 89 ? -13.622 1.790 6.529 1.00 84.19 89 GLN A N 1
ATOM 739 C CA . GLN A 1 89 ? -15.078 1.897 6.496 1.00 84.19 89 GLN A CA 1
ATOM 740 C C . GLN A 1 89 ? -15.706 1.528 7.843 1.00 84.19 89 GLN A C 1
ATOM 742 O O . GLN A 1 89 ? -16.590 2.239 8.312 1.00 84.19 89 GLN A O 1
ATOM 747 N N . LEU A 1 90 ? -15.226 0.460 8.492 1.00 89.44 90 LEU A N 1
ATOM 748 C CA . LEU A 1 90 ? -15.695 0.059 9.820 1.00 89.44 90 LEU A CA 1
ATOM 749 C C . LEU A 1 90 ? -15.488 1.172 10.847 1.00 89.44 90 LEU A C 1
ATOM 751 O O . LEU A 1 90 ? -16.402 1.455 11.618 1.00 89.44 90 LEU A O 1
ATOM 755 N N . ARG A 1 91 ? -14.316 1.818 10.843 1.00 84.88 91 ARG A N 1
ATOM 756 C CA . ARG A 1 91 ? -14.035 2.934 11.751 1.00 84.88 91 ARG A CA 1
ATOM 757 C C . ARG A 1 91 ? -14.949 4.119 11.467 1.00 84.88 91 ARG A C 1
ATOM 759 O O . ARG A 1 91 ? -15.620 4.580 12.376 1.00 84.88 91 ARG A O 1
ATOM 766 N N . LYS A 1 92 ? -15.055 4.542 10.206 1.00 84.75 92 LYS A N 1
ATOM 767 C CA . LYS A 1 92 ? -15.926 5.654 9.799 1.00 84.75 92 LYS A CA 1
ATOM 768 C C . LYS A 1 92 ? -17.391 5.426 10.188 1.00 84.75 92 LYS A C 1
ATOM 770 O O . LYS A 1 92 ? -18.064 6.353 10.638 1.00 84.75 92 LYS A O 1
ATOM 775 N N . ASP A 1 93 ? -17.888 4.204 10.007 1.00 88.88 93 ASP A N 1
ATOM 776 C CA . ASP A 1 93 ? -19.245 3.825 10.403 1.00 88.88 93 ASP A CA 1
ATOM 777 C C . ASP A 1 93 ? -19.423 3.890 11.925 1.00 88.88 93 ASP A C 1
ATOM 779 O O . ASP A 1 93 ? -20.451 4.374 12.404 1.00 88.88 93 ASP A O 1
ATOM 783 N N . TYR A 1 94 ? -18.427 3.424 12.681 1.00 90.50 94 TYR A N 1
ATOM 784 C CA . TYR A 1 94 ? -18.458 3.453 14.139 1.00 90.50 94 TYR A CA 1
ATOM 785 C C . TYR A 1 94 ? -18.352 4.878 14.694 1.00 90.50 94 TYR A C 1
ATOM 787 O O . TYR A 1 94 ? -19.178 5.255 15.517 1.00 90.50 94 TYR A O 1
ATOM 795 N N . ASP A 1 95 ? -17.438 5.707 14.186 1.00 86.88 95 ASP A N 1
ATOM 796 C CA . ASP A 1 95 ? -17.293 7.114 14.585 1.00 86.88 95 ASP A CA 1
ATOM 797 C C . ASP A 1 95 ? -18.599 7.886 14.359 1.00 86.88 95 ASP A C 1
ATOM 799 O O . ASP A 1 95 ? -19.056 8.638 15.221 1.00 86.88 95 ASP A O 1
ATOM 803 N N . ARG A 1 96 ? -19.278 7.633 13.231 1.00 90.50 96 ARG A N 1
ATOM 804 C CA . ARG A 1 96 ? -20.613 8.186 12.976 1.00 90.50 96 ARG A CA 1
ATOM 805 C C . ARG A 1 96 ? -21.636 7.711 14.008 1.00 90.50 96 ARG A C 1
ATOM 807 O O . ARG A 1 96 ? -22.473 8.503 14.433 1.00 90.50 96 ARG A O 1
ATOM 814 N N . ALA A 1 97 ? -21.595 6.442 14.410 1.00 92.19 97 ALA A N 1
ATOM 815 C CA . ALA A 1 97 ? -22.483 5.923 15.445 1.00 92.19 97 ALA A CA 1
ATOM 816 C C . ALA A 1 97 ? -22.228 6.586 16.809 1.00 92.19 97 ALA A C 1
ATOM 818 O O . ALA A 1 97 ? -23.193 6.891 17.507 1.00 92.19 97 ALA A O 1
ATOM 819 N N . VAL A 1 98 ? -20.966 6.871 17.153 1.00 89.50 98 VAL A N 1
ATOM 820 C CA . VAL A 1 98 ? -20.597 7.617 18.368 1.00 89.50 98 VAL A CA 1
ATOM 821 C C . VAL A 1 98 ? -21.177 9.034 18.321 1.00 89.50 98 VAL A C 1
ATOM 823 O O . VAL A 1 98 ? -21.874 9.434 19.251 1.00 89.50 98 VAL A O 1
ATOM 826 N N . VAL A 1 99 ? -20.985 9.766 17.217 1.00 89.31 99 VAL A N 1
ATOM 827 C CA . VAL A 1 99 ? -21.551 11.118 17.040 1.00 89.31 99 VAL A CA 1
ATOM 828 C C . VAL A 1 99 ? -23.080 11.101 17.132 1.00 89.31 99 VAL A C 1
ATOM 830 O O . VAL A 1 99 ? -23.668 11.907 17.850 1.00 89.31 99 VAL A O 1
ATOM 833 N N . ASN A 1 100 ? -23.737 10.151 16.461 1.00 91.81 100 ASN A N 1
ATOM 834 C CA . ASN A 1 100 ? -25.194 10.013 16.496 1.00 91.81 100 ASN A CA 1
ATOM 835 C C . ASN A 1 100 ? -25.717 9.677 17.897 1.00 91.81 100 ASN A C 1
ATOM 837 O O . ASN A 1 100 ? -26.781 10.155 18.285 1.00 91.81 100 ASN A O 1
ATOM 841 N N . TYR A 1 101 ? -25.002 8.844 18.653 1.00 92.44 101 TYR A N 1
ATOM 842 C CA . TYR A 1 101 ? -25.329 8.568 20.048 1.00 92.44 101 TYR A CA 1
ATOM 843 C C . TYR A 1 101 ? -25.240 9.846 20.890 1.00 92.44 101 TYR A C 1
ATOM 845 O O . TYR A 1 101 ? -26.186 10.161 21.609 1.00 92.44 101 TYR A O 1
ATOM 853 N N . GLY A 1 102 ? -24.165 10.626 20.732 1.00 90.25 102 GLY A N 1
ATOM 854 C CA . GLY A 1 102 ? -24.012 11.903 21.426 1.00 90.25 102 GLY A CA 1
ATOM 855 C C . GLY A 1 102 ? -25.159 12.873 21.134 1.00 90.25 102 GLY A C 1
ATOM 856 O O . GLY A 1 102 ? -25.802 13.363 22.058 1.00 90.25 102 GLY A O 1
ATOM 857 N N . LEU A 1 103 ? -25.494 13.063 19.854 1.00 90.62 103 LEU A N 1
ATOM 858 C CA . LEU A 1 103 ? -26.599 13.930 19.432 1.00 90.62 103 LEU A CA 1
ATOM 859 C C . LEU A 1 103 ? -27.959 13.475 19.982 1.00 90.62 103 LEU A C 1
ATOM 861 O O . LEU A 1 103 ? -28.728 14.303 20.459 1.00 90.62 103 LEU A O 1
ATOM 865 N N . ARG A 1 104 ? -28.263 12.170 19.941 1.00 92.56 104 ARG A N 1
ATOM 866 C CA . ARG A 1 104 ? -29.556 11.632 20.409 1.00 92.56 104 ARG A CA 1
ATOM 867 C C . ARG A 1 104 ? -29.782 11.823 21.904 1.00 92.56 104 ARG A C 1
ATOM 869 O O . ARG A 1 104 ? -30.922 11.999 22.322 1.00 92.56 104 ARG A O 1
ATOM 876 N N . HIS A 1 105 ? -28.710 11.797 22.688 1.00 92.62 105 HIS A N 1
ATOM 877 C CA . HIS A 1 105 ? -28.770 11.897 24.147 1.00 92.62 105 HIS A CA 1
ATOM 878 C C . HIS A 1 105 ? -28.305 13.259 24.674 1.00 92.62 105 HIS A C 1
ATOM 880 O O . HIS A 1 105 ? -28.081 13.399 25.873 1.00 92.62 105 HIS A O 1
ATOM 886 N N . ASN A 1 106 ? -28.175 14.264 23.797 1.00 90.81 106 ASN A N 1
ATOM 887 C CA . ASN A 1 106 ? -27.685 15.609 24.126 1.00 90.81 106 ASN A CA 1
ATOM 888 C C . ASN A 1 106 ? -26.346 15.599 24.890 1.00 90.81 106 ASN A C 1
ATOM 890 O O . ASN A 1 106 ? -26.119 16.407 25.790 1.00 90.81 106 ASN A O 1
ATOM 894 N N . LEU A 1 107 ? -25.460 14.666 24.542 1.00 87.88 107 LEU A N 1
ATOM 895 C CA . LEU A 1 107 ? -24.127 14.558 25.119 1.00 87.88 107 LEU A CA 1
ATOM 896 C C . LEU A 1 107 ? -23.142 15.369 24.281 1.00 87.88 107 LEU A C 1
ATOM 898 O O . LEU A 1 107 ? -23.080 15.235 23.057 1.00 87.88 107 LEU A O 1
ATOM 902 N N . ILE A 1 108 ? -22.320 16.164 24.960 1.00 81.06 108 ILE A N 1
ATOM 903 C CA . ILE A 1 108 ? -21.133 16.769 24.362 1.00 81.06 108 ILE A CA 1
ATOM 904 C C . ILE A 1 108 ? -20.019 15.732 24.464 1.00 81.06 108 ILE A C 1
ATOM 906 O O . ILE A 1 108 ? -19.590 15.384 25.562 1.00 81.06 108 ILE A O 1
ATOM 910 N N . ILE A 1 109 ? -19.573 15.215 23.322 1.00 73.31 109 ILE A N 1
ATOM 911 C CA . ILE A 1 109 ? -18.435 14.297 23.274 1.00 73.31 109 ILE A CA 1
ATOM 912 C C . ILE A 1 109 ? -17.177 15.155 23.407 1.00 73.31 109 ILE A C 1
ATOM 914 O O . ILE A 1 109 ? -16.747 15.781 22.439 1.00 73.31 109 ILE A O 1
ATOM 918 N N . SER A 1 110 ? -16.629 15.235 24.619 1.00 75.25 110 SER A N 1
ATOM 919 C CA . SER A 1 110 ? -15.305 15.811 24.842 1.00 75.25 110 SER A CA 1
ATOM 920 C C . SER A 1 110 ? -14.230 14.917 24.226 1.00 75.25 110 SER A C 1
ATOM 922 O O . SER A 1 110 ? -14.455 13.726 23.985 1.00 75.25 110 SER A O 1
ATOM 924 N N . GLU A 1 111 ? -13.046 15.479 23.982 1.00 67.12 111 GLU A N 1
ATOM 925 C CA . GLU A 1 111 ? -11.884 14.669 23.624 1.00 67.12 111 GLU A CA 1
ATOM 926 C C . GLU A 1 111 ? -11.657 13.568 24.663 1.00 67.12 111 GLU A C 1
ATOM 928 O O . GLU A 1 111 ? -11.919 13.739 25.856 1.00 67.12 111 GLU A O 1
ATOM 933 N N . ASN A 1 112 ? -11.219 12.408 24.179 1.00 67.56 112 ASN A N 1
ATOM 934 C CA . ASN A 1 112 ? -10.989 11.252 25.025 1.00 67.56 112 ASN A CA 1
ATOM 935 C C . ASN A 1 112 ? -9.734 11.497 25.872 1.00 67.56 112 ASN A C 1
ATOM 937 O O . ASN A 1 112 ? -8.634 11.574 25.329 1.00 67.56 112 ASN A O 1
ATOM 941 N N . ASP A 1 113 ? -9.903 11.622 27.185 1.00 74.06 113 ASP A N 1
ATOM 942 C CA . ASP A 1 113 ? -8.834 11.824 28.169 1.00 74.06 113 ASP A CA 1
ATOM 943 C C . ASP A 1 113 ? -8.157 10.510 28.591 1.00 74.06 113 ASP A C 1
ATOM 945 O O . ASP A 1 113 ? -7.163 10.509 29.318 1.00 74.06 113 ASP A O 1
ATOM 949 N N . ASN A 1 114 ? -8.665 9.372 28.114 1.00 83.44 114 ASN A N 1
ATOM 950 C CA . ASN A 1 114 ? -8.079 8.078 28.391 1.00 83.44 114 ASN A CA 1
ATOM 951 C C . ASN A 1 114 ? -6.759 7.905 27.624 1.00 83.44 114 ASN A C 1
ATOM 953 O O . ASN A 1 114 ? -6.747 7.778 26.398 1.00 83.44 114 ASN A O 1
ATOM 957 N N . GLU A 1 115 ? -5.656 7.810 28.366 1.00 83.25 115 GLU A N 1
ATOM 958 C CA . GLU A 1 115 ? -4.302 7.647 27.820 1.00 83.25 115 GLU A CA 1
ATOM 959 C C . GLU A 1 115 ? -4.196 6.466 26.840 1.00 83.25 115 GLU A C 1
ATOM 961 O O . GLU A 1 115 ? -3.619 6.593 25.761 1.00 83.25 115 GLU A O 1
ATOM 966 N N . LEU A 1 116 ? -4.804 5.317 27.161 1.00 76.06 116 LEU A N 1
ATOM 967 C CA . LEU A 1 116 ? -4.801 4.155 26.270 1.00 76.06 116 LEU A CA 1
ATOM 968 C C . LEU A 1 116 ? -5.529 4.462 24.955 1.00 76.06 116 LEU A C 1
ATOM 970 O O . LEU A 1 116 ? -5.040 4.101 23.885 1.00 76.06 116 LEU A O 1
ATOM 974 N N . ALA A 1 117 ? -6.678 5.133 25.011 1.00 72.19 117 ALA A N 1
ATOM 975 C CA . ALA A 1 117 ? -7.419 5.508 23.814 1.00 72.19 117 ALA A CA 1
ATOM 976 C C . ALA A 1 117 ? -6.646 6.518 22.950 1.00 72.19 117 ALA A C 1
ATOM 978 O O . ALA A 1 117 ? -6.625 6.372 21.726 1.00 72.19 117 ALA A O 1
ATOM 979 N N . GLN A 1 118 ? -5.958 7.480 23.569 1.00 82.31 118 GLN A N 1
ATOM 980 C CA . GLN A 1 118 ? -5.078 8.425 22.876 1.00 82.31 118 GLN A CA 1
ATOM 981 C C . GLN A 1 118 ? -3.903 7.703 22.198 1.00 82.31 118 GLN A C 1
ATOM 983 O O . GLN A 1 118 ? -3.678 7.881 20.999 1.00 82.31 118 GLN A O 1
ATOM 988 N N . LYS A 1 119 ? -3.217 6.802 22.916 1.00 84.44 119 LYS A N 1
ATOM 989 C CA . LYS A 1 119 ? -2.133 5.963 22.371 1.00 84.44 119 LYS A CA 1
ATOM 990 C C . LYS A 1 119 ? -2.615 5.089 21.212 1.00 84.44 119 LYS A C 1
ATOM 992 O O . LYS A 1 119 ? -1.930 4.964 20.194 1.00 84.44 119 LYS A O 1
ATOM 997 N N . MET A 1 120 ? -3.815 4.516 21.318 1.00 78.19 120 MET A N 1
ATOM 998 C CA . MET A 1 120 ? -4.429 3.747 20.232 1.00 78.19 120 MET A CA 1
ATOM 999 C C . MET A 1 120 ? -4.726 4.618 19.010 1.00 78.19 120 MET A C 1
ATOM 1001 O O . MET A 1 120 ? -4.408 4.203 17.896 1.00 78.19 120 MET A O 1
ATOM 1005 N N . ALA A 1 121 ? -5.299 5.809 19.197 1.00 81.06 121 ALA A N 1
ATOM 1006 C CA . ALA A 1 121 ? -5.583 6.744 18.110 1.00 81.06 121 ALA A CA 1
ATOM 1007 C C . ALA A 1 121 ? -4.299 7.197 17.392 1.00 81.06 121 ALA A C 1
ATOM 1009 O O . ALA A 1 121 ? -4.245 7.181 16.161 1.00 81.06 121 ALA A O 1
ATOM 1010 N N . ALA A 1 122 ? -3.240 7.508 18.144 1.00 86.44 122 ALA A N 1
ATOM 1011 C CA . ALA A 1 122 ? -1.932 7.853 17.589 1.00 86.44 122 ALA A CA 1
ATOM 1012 C C . ALA A 1 122 ? -1.303 6.679 16.819 1.00 86.44 122 ALA A C 1
ATOM 1014 O O . ALA A 1 122 ? -0.901 6.834 15.667 1.00 86.44 122 ALA A O 1
ATOM 1015 N N . THR A 1 123 ? -1.308 5.475 17.403 1.00 83.94 123 THR A N 1
ATOM 1016 C CA . THR A 1 123 ? -0.817 4.244 16.752 1.00 83.94 123 THR A CA 1
ATOM 1017 C C . THR A 1 123 ? -1.522 4.007 15.419 1.00 83.94 123 THR A C 1
ATOM 1019 O O . THR A 1 123 ? -0.898 3.728 14.396 1.00 83.94 123 THR A O 1
ATOM 1022 N N . ILE A 1 124 ? -2.844 4.139 15.431 1.00 81.94 124 ILE A N 1
ATOM 1023 C CA . ILE A 1 124 ? -3.695 4.030 14.255 1.00 81.94 124 ILE A CA 1
ATOM 1024 C C . ILE A 1 124 ? -3.268 5.024 13.172 1.00 81.94 124 ILE A C 1
ATOM 1026 O O . ILE A 1 124 ? -3.082 4.622 12.027 1.00 81.94 124 ILE A O 1
ATOM 1030 N N . LYS A 1 125 ? -3.078 6.293 13.540 1.00 86.88 125 LYS A N 1
ATOM 1031 C CA . LYS A 1 125 ? -2.700 7.370 12.621 1.00 86.88 125 LYS A CA 1
ATOM 1032 C C . LYS A 1 125 ? -1.352 7.091 11.953 1.00 86.88 125 LYS A C 1
ATOM 1034 O O . LYS A 1 125 ? -1.240 7.195 10.733 1.00 86.88 125 LYS A O 1
ATOM 1039 N N . ILE A 1 126 ? -0.369 6.643 12.737 1.00 88.75 126 ILE A N 1
ATOM 1040 C CA . ILE A 1 126 ? 0.960 6.241 12.253 1.00 88.75 126 ILE A CA 1
ATOM 1041 C C . ILE A 1 126 ? 0.845 5.111 11.227 1.00 88.75 126 ILE A C 1
ATOM 1043 O O . ILE A 1 126 ? 1.406 5.204 10.133 1.00 88.75 126 ILE A O 1
ATOM 1047 N N . TYR A 1 127 ? 0.105 4.046 11.552 1.00 85.25 127 TYR A N 1
ATOM 1048 C CA . TYR A 1 127 ? -0.052 2.912 10.642 1.00 85.25 127 TYR A CA 1
ATOM 1049 C C . TYR A 1 127 ? -0.859 3.265 9.394 1.00 85.25 127 TYR A C 1
ATOM 1051 O O . TYR A 1 127 ? -0.513 2.794 8.311 1.00 85.25 127 TYR A O 1
ATOM 1059 N N . ASP A 1 128 ? -1.904 4.082 9.511 1.00 84.50 128 ASP A N 1
ATOM 1060 C CA . ASP A 1 128 ? -2.698 4.516 8.365 1.00 84.50 128 ASP A CA 1
ATOM 1061 C C . ASP A 1 128 ? -1.808 5.273 7.373 1.00 84.50 128 ASP A C 1
ATOM 1063 O O . ASP A 1 128 ? -1.738 4.875 6.206 1.00 84.50 128 ASP A O 1
ATOM 1067 N N . TYR A 1 129 ? -1.031 6.252 7.839 1.00 90.94 129 TYR A N 1
ATOM 1068 C CA . TYR A 1 129 ? -0.095 7.003 7.002 1.00 90.94 129 TYR A CA 1
ATOM 1069 C C . TYR A 1 129 ? 1.020 6.133 6.405 1.00 90.94 129 TYR A C 1
ATOM 1071 O O . TYR A 1 129 ? 1.213 6.122 5.186 1.00 90.94 129 TYR A O 1
ATOM 1079 N N . TYR A 1 130 ? 1.690 5.314 7.226 1.00 90.06 130 TYR A N 1
ATOM 1080 C CA . TYR A 1 130 ? 2.689 4.339 6.765 1.00 90.06 130 TYR A CA 1
ATOM 1081 C C . TYR A 1 130 ? 2.148 3.456 5.635 1.00 90.06 130 TYR A C 1
ATOM 1083 O O . TYR A 1 130 ? 2.813 3.218 4.621 1.00 90.06 130 TYR A O 1
ATOM 1091 N N . ASN A 1 131 ? 0.912 2.981 5.781 1.00 85.12 131 ASN A N 1
ATOM 1092 C CA . ASN A 1 131 ? 0.287 2.138 4.780 1.00 85.12 131 ASN A CA 1
ATOM 1093 C C . ASN A 1 131 ? -0.019 2.908 3.483 1.00 85.12 131 ASN A C 1
ATOM 1095 O O . ASN A 1 131 ? 0.002 2.297 2.416 1.00 85.12 131 ASN A O 1
ATOM 1099 N N . GLU A 1 132 ? -0.356 4.207 3.524 1.00 88.19 132 GLU A N 1
ATOM 1100 C CA . GLU A 1 132 ? -0.649 4.982 2.292 1.00 88.19 132 GLU A CA 1
ATOM 1101 C C . GLU A 1 132 ? 0.615 5.178 1.490 1.00 88.19 132 GLU A C 1
ATOM 1103 O O . GLU A 1 132 ? 0.650 4.857 0.303 1.00 88.19 132 GLU A O 1
ATOM 1108 N N . MET A 1 133 ? 1.685 5.560 2.177 1.00 93.00 133 MET A N 1
ATOM 1109 C CA . MET A 1 133 ? 2.999 5.703 1.573 1.00 93.00 133 MET A CA 1
ATOM 1110 C C . MET A 1 133 ? 3.482 4.376 0.958 1.00 93.00 133 MET A C 1
ATOM 1112 O O . MET A 1 133 ? 3.981 4.351 -0.169 1.00 93.00 133 MET A O 1
ATOM 1116 N N . ASN A 1 134 ? 3.242 3.239 1.623 1.00 88.75 134 ASN A N 1
ATOM 1117 C CA . ASN A 1 134 ? 3.527 1.915 1.055 1.00 88.75 134 ASN A CA 1
ATOM 1118 C C . ASN A 1 134 ? 2.732 1.601 -0.215 1.00 88.75 134 ASN A C 1
ATOM 1120 O O . ASN A 1 134 ? 3.270 0.962 -1.120 1.00 88.75 134 ASN A O 1
ATOM 1124 N N . MET A 1 135 ? 1.470 2.024 -0.300 1.00 86.31 135 MET A N 1
ATOM 1125 C CA . MET A 1 135 ? 0.664 1.821 -1.506 1.00 86.31 135 MET A CA 1
ATOM 1126 C C . MET A 1 135 ? 1.223 2.610 -2.692 1.00 86.31 135 MET A C 1
ATOM 1128 O O . MET A 1 135 ? 1.278 2.072 -3.799 1.00 86.31 135 MET A O 1
ATOM 1132 N N . LEU A 1 136 ? 1.691 3.840 -2.462 1.00 92.88 136 LEU A N 1
ATOM 1133 C CA . LEU A 1 136 ? 2.342 4.655 -3.492 1.00 92.88 136 LEU A CA 1
ATOM 1134 C C . LEU A 1 136 ? 3.628 3.986 -4.002 1.00 92.88 136 LEU A C 1
ATOM 1136 O O . LEU A 1 136 ? 3.837 3.854 -5.210 1.00 92.88 136 LEU A O 1
ATOM 1140 N N . VAL A 1 137 ? 4.460 3.481 -3.087 1.00 92.88 137 VAL A N 1
ATOM 1141 C CA . VAL A 1 137 ? 5.690 2.750 -3.434 1.00 92.88 137 VAL A CA 1
ATOM 1142 C C . VAL A 1 137 ? 5.389 1.460 -4.189 1.00 92.88 137 VAL A C 1
ATOM 1144 O O . VAL A 1 137 ? 6.052 1.142 -5.174 1.00 92.88 137 VAL A O 1
ATOM 1147 N N . LEU A 1 138 ? 4.383 0.706 -3.758 1.00 86.50 138 LEU A N 1
ATOM 1148 C CA . LEU A 1 138 ? 3.964 -0.526 -4.415 1.00 86.50 138 LEU A CA 1
ATOM 1149 C C . LEU A 1 138 ? 3.484 -0.285 -5.854 1.00 86.50 138 LEU A C 1
ATOM 1151 O O . LEU A 1 138 ? 3.822 -1.064 -6.740 1.00 86.50 138 LEU A O 1
ATOM 1155 N N . GLN A 1 139 ? 2.733 0.787 -6.105 1.00 89.06 139 GLN A N 1
ATOM 1156 C CA . GLN A 1 139 ? 2.308 1.152 -7.460 1.00 89.06 139 GLN A CA 1
ATOM 1157 C C . GLN A 1 139 ? 3.511 1.416 -8.375 1.00 89.06 139 GLN A C 1
ATOM 1159 O O . GLN A 1 139 ? 3.538 0.908 -9.494 1.00 89.06 139 GLN A O 1
ATOM 1164 N N . ILE A 1 140 ? 4.540 2.113 -7.876 1.00 93.19 140 ILE A N 1
ATOM 1165 C CA . ILE A 1 140 ? 5.796 2.324 -8.612 1.00 93.19 140 ILE A CA 1
ATOM 1166 C C . ILE A 1 140 ? 6.491 0.986 -8.888 1.00 93.19 140 ILE A C 1
ATOM 1168 O O . ILE A 1 140 ? 6.900 0.733 -10.017 1.00 93.19 140 ILE A O 1
ATOM 1172 N N . LYS A 1 141 ? 6.581 0.096 -7.890 1.00 90.00 141 LYS A N 1
ATOM 1173 C CA . LYS A 1 141 ? 7.176 -1.243 -8.061 1.00 90.00 141 LYS A CA 1
ATOM 1174 C C . LYS A 1 141 ? 6.438 -2.079 -9.107 1.00 90.00 141 LYS A C 1
ATOM 1176 O O . LYS A 1 141 ? 7.083 -2.780 -9.880 1.00 90.00 141 LYS A O 1
ATOM 1181 N N . ASN A 1 142 ? 5.110 -2.000 -9.148 1.00 86.88 142 ASN A N 1
ATOM 1182 C CA . ASN A 1 142 ? 4.299 -2.717 -10.130 1.00 86.88 142 ASN A CA 1
ATOM 1183 C C . ASN A 1 142 ? 4.501 -2.156 -11.545 1.00 86.88 142 ASN A C 1
ATOM 1185 O O . ASN A 1 142 ? 4.715 -2.933 -12.473 1.00 86.88 142 ASN A O 1
ATO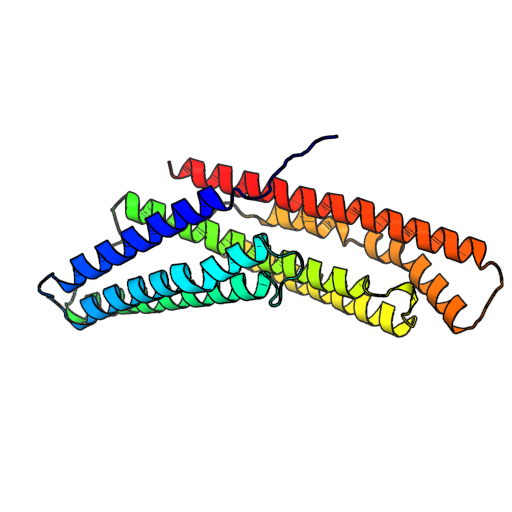M 1189 N N . ALA A 1 143 ? 4.503 -0.829 -11.704 1.00 90.31 143 ALA A N 1
ATOM 1190 C CA . ALA A 1 143 ? 4.796 -0.185 -12.985 1.00 90.31 143 ALA A CA 1
ATOM 1191 C C . ALA A 1 143 ? 6.227 -0.499 -13.466 1.00 90.31 143 ALA A C 1
ATOM 1193 O O . ALA A 1 143 ? 6.451 -0.794 -14.638 1.00 90.31 143 ALA A O 1
ATOM 1194 N N . GLU A 1 144 ? 7.200 -0.518 -12.550 1.00 92.25 144 GLU A N 1
ATOM 1195 C CA . GLU A 1 144 ? 8.577 -0.915 -12.846 1.00 92.25 144 GLU A CA 1
ATOM 1196 C C . GLU A 1 144 ? 8.655 -2.397 -13.252 1.00 92.25 144 GLU A C 1
ATOM 1198 O O . GLU A 1 144 ? 9.299 -2.738 -14.242 1.00 92.25 144 GLU A O 1
ATOM 1203 N N . ALA A 1 145 ? 7.987 -3.299 -12.530 1.00 90.31 145 ALA A N 1
ATOM 1204 C CA . ALA A 1 145 ? 7.940 -4.715 -12.888 1.00 90.31 145 ALA A CA 1
ATOM 1205 C C . ALA A 1 145 ? 7.343 -4.923 -14.288 1.00 90.31 145 ALA A C 1
ATOM 1207 O O . ALA A 1 145 ? 7.891 -5.695 -15.076 1.00 90.31 145 ALA A O 1
ATOM 1208 N N . TYR A 1 146 ? 6.281 -4.186 -14.619 1.00 90.25 146 TYR A N 1
ATOM 1209 C CA . TYR A 1 146 ? 5.663 -4.208 -15.940 1.00 90.25 146 TYR A CA 1
ATOM 1210 C C . TYR A 1 146 ? 6.604 -3.694 -17.042 1.00 90.25 146 TYR A C 1
ATOM 1212 O O . TYR A 1 146 ? 6.685 -4.301 -18.112 1.00 90.25 146 TYR A O 1
ATOM 1220 N N . LEU A 1 147 ? 7.389 -2.641 -16.781 1.00 92.75 147 LEU A N 1
ATOM 1221 C CA . LEU A 1 147 ? 8.435 -2.171 -17.700 1.00 92.75 147 LEU A CA 1
ATOM 1222 C C . LEU A 1 147 ? 9.445 -3.280 -18.039 1.00 92.75 147 LEU A C 1
ATOM 1224 O O . LEU A 1 147 ? 9.810 -3.447 -19.202 1.00 92.75 147 LEU A O 1
ATOM 1228 N N . TRP A 1 148 ? 9.886 -4.045 -17.036 1.00 91.19 148 TRP A N 1
ATOM 1229 C CA . TRP A 1 148 ? 10.914 -5.080 -17.203 1.00 91.19 148 TRP A CA 1
ATOM 1230 C C . TRP A 1 148 ? 10.392 -6.420 -17.730 1.00 91.19 148 TRP A C 1
ATOM 1232 O O . TRP A 1 148 ? 11.195 -7.253 -18.164 1.00 91.19 148 TRP A O 1
ATOM 1242 N N . GLN A 1 149 ? 9.081 -6.647 -17.687 1.00 91.31 149 GLN A N 1
ATOM 1243 C CA . GLN A 1 149 ? 8.472 -7.902 -18.106 1.00 91.31 149 GLN A CA 1
ATOM 1244 C C . GLN A 1 149 ? 8.696 -8.159 -19.600 1.00 91.31 149 GLN A C 1
ATOM 1246 O O . GLN A 1 149 ? 8.284 -7.360 -20.445 1.00 91.31 149 GLN A O 1
ATOM 1251 N N . ASP A 1 150 ? 9.327 -9.295 -19.909 1.00 90.75 150 ASP A N 1
ATOM 1252 C CA . ASP A 1 150 ? 9.617 -9.759 -21.271 1.00 90.75 150 ASP A CA 1
ATOM 1253 C C . ASP A 1 150 ? 10.327 -8.708 -22.134 1.00 90.75 150 ASP A C 1
ATOM 1255 O O . ASP A 1 150 ? 10.130 -8.635 -23.343 1.00 90.75 150 ASP A O 1
ATOM 1259 N N . ILE A 1 151 ? 11.181 -7.887 -21.509 1.00 92.44 151 ILE A N 1
ATOM 1260 C CA . ILE A 1 151 ? 11.760 -6.689 -22.129 1.00 92.44 151 ILE A CA 1
ATOM 1261 C C . ILE A 1 151 ? 12.457 -6.943 -23.472 1.00 92.44 151 ILE A C 1
ATOM 1263 O O . ILE A 1 151 ? 12.394 -6.099 -24.356 1.00 92.44 151 ILE A O 1
ATOM 1267 N N . SER A 1 152 ? 13.095 -8.103 -23.655 1.00 87.00 152 SER A N 1
ATOM 1268 C CA . SER A 1 152 ? 13.779 -8.459 -24.907 1.00 87.00 152 SER A CA 1
ATOM 1269 C C . SER A 1 152 ? 12.829 -8.787 -26.062 1.00 87.00 152 SER A C 1
ATOM 1271 O O . SER A 1 152 ? 13.283 -8.889 -27.193 1.00 87.00 152 SER A O 1
ATOM 1273 N N . GLN A 1 153 ? 11.543 -8.995 -25.775 1.00 89.31 153 GLN A N 1
ATOM 1274 C CA . GLN A 1 153 ? 10.493 -9.298 -26.752 1.00 89.31 153 GLN A CA 1
ATOM 1275 C C . GLN A 1 153 ? 9.638 -8.067 -27.087 1.00 89.31 153 GLN A C 1
ATOM 1277 O O . GLN A 1 153 ? 8.704 -8.160 -27.881 1.00 89.31 153 GLN A O 1
ATOM 1282 N N . LEU A 1 154 ? 9.917 -6.914 -26.471 1.00 93.31 154 LEU A N 1
ATOM 1283 C CA . LEU A 1 154 ? 9.157 -5.693 -26.710 1.00 93.31 154 LEU A CA 1
ATOM 1284 C C . LEU A 1 154 ? 9.588 -5.015 -28.007 1.00 93.31 154 LEU A C 1
ATOM 1286 O O . LEU A 1 154 ? 10.769 -4.920 -28.330 1.00 93.31 154 LEU A O 1
ATOM 1290 N N . THR A 1 155 ? 8.622 -4.428 -28.705 1.00 93.88 155 THR A N 1
ATOM 1291 C CA . THR A 1 155 ? 8.921 -3.398 -29.705 1.00 93.88 155 THR A CA 1
ATOM 1292 C C . THR A 1 155 ? 9.430 -2.120 -29.015 1.00 93.88 155 THR A C 1
ATOM 1294 O O . THR A 1 155 ? 9.056 -1.849 -27.866 1.00 93.88 155 THR A O 1
ATOM 1297 N N . PRO A 1 156 ? 10.212 -1.268 -29.707 1.00 92.75 156 PRO A N 1
ATOM 1298 C CA . PRO A 1 156 ? 10.638 0.026 -29.163 1.00 92.75 156 PRO A CA 1
ATOM 1299 C C . PRO A 1 156 ? 9.466 0.892 -28.684 1.00 92.75 156 PRO A C 1
ATOM 1301 O O . PRO A 1 156 ? 9.546 1.540 -27.642 1.00 92.75 156 PRO A O 1
ATOM 1304 N N . GLN A 1 157 ? 8.346 0.866 -29.414 1.00 94.69 157 GLN A N 1
ATOM 1305 C CA . GLN A 1 157 ? 7.142 1.608 -29.051 1.00 94.69 157 GLN A CA 1
ATOM 1306 C C . GLN A 1 157 ? 6.506 1.075 -27.762 1.00 94.69 157 GLN A C 1
ATOM 1308 O O . GLN A 1 157 ? 6.163 1.863 -26.884 1.00 94.69 157 GLN A O 1
ATOM 1313 N N . GLN A 1 158 ? 6.380 -0.249 -27.610 1.00 95.75 158 GLN A N 1
ATOM 1314 C CA . GLN A 1 158 ? 5.865 -0.847 -26.374 1.00 95.75 158 GLN A CA 1
ATOM 1315 C C . GLN A 1 158 ? 6.746 -0.493 -25.174 1.00 95.75 158 GLN A C 1
ATOM 1317 O O . GLN A 1 158 ? 6.218 -0.115 -24.131 1.00 95.75 158 GLN A O 1
ATOM 1322 N N . PHE A 1 159 ? 8.072 -0.562 -25.324 1.00 96.19 159 PHE A N 1
ATOM 1323 C CA . PHE A 1 159 ? 9.000 -0.173 -24.264 1.00 96.19 159 PHE A CA 1
ATOM 1324 C C . PHE A 1 159 ? 8.831 1.301 -23.864 1.00 96.19 159 PHE A C 1
ATOM 1326 O O . PHE A 1 159 ? 8.664 1.600 -22.682 1.00 96.19 159 PHE A O 1
ATOM 1333 N N . ASN A 1 160 ? 8.778 2.212 -24.841 1.00 94.81 160 ASN A N 1
ATOM 1334 C CA . ASN A 1 160 ? 8.580 3.639 -24.582 1.00 94.81 160 ASN A CA 1
ATOM 1335 C C . ASN A 1 160 ? 7.233 3.933 -23.904 1.00 94.81 160 ASN A C 1
ATOM 1337 O O . ASN A 1 160 ? 7.184 4.731 -22.971 1.00 94.81 160 ASN A O 1
ATOM 1341 N N . ASN A 1 161 ? 6.152 3.262 -24.312 1.00 95.81 161 ASN A N 1
ATOM 1342 C CA . ASN A 1 161 ? 4.842 3.421 -23.674 1.00 95.81 161 ASN A CA 1
ATOM 1343 C C . ASN A 1 161 ? 4.883 3.013 -22.193 1.00 95.81 161 ASN A C 1
ATOM 1345 O O . ASN A 1 161 ? 4.403 3.757 -21.339 1.00 95.81 161 ASN A O 1
ATOM 1349 N N . ARG A 1 162 ? 5.511 1.872 -21.872 1.00 96.25 162 ARG A N 1
ATOM 1350 C CA . ARG A 1 162 ? 5.680 1.416 -20.480 1.00 96.25 162 ARG A CA 1
ATOM 1351 C C . ARG A 1 162 ? 6.570 2.356 -19.666 1.00 96.25 162 ARG A C 1
ATOM 1353 O O . ARG A 1 162 ? 6.330 2.566 -18.480 1.00 96.25 162 ARG A O 1
ATOM 1360 N N . LEU A 1 163 ? 7.585 2.950 -20.294 1.00 94.88 163 LEU A N 1
ATOM 1361 C CA . LEU A 1 163 ? 8.461 3.926 -19.646 1.00 94.88 163 LEU A CA 1
ATOM 1362 C C . LEU A 1 163 ? 7.713 5.221 -19.293 1.00 94.88 163 LEU A C 1
ATOM 1364 O O . LEU A 1 163 ? 7.911 5.769 -18.208 1.00 94.88 163 LEU A O 1
ATOM 1368 N N . ILE A 1 164 ? 6.832 5.688 -20.184 1.00 94.81 164 ILE A N 1
ATOM 1369 C CA . ILE A 1 164 ? 5.946 6.834 -19.936 1.00 94.81 164 ILE A CA 1
ATOM 1370 C C . ILE A 1 164 ? 4.970 6.520 -18.797 1.00 94.81 164 ILE A C 1
ATOM 1372 O O . ILE A 1 164 ? 4.790 7.347 -17.907 1.00 94.81 164 ILE A O 1
ATOM 1376 N N . GLU A 1 165 ? 4.381 5.324 -18.777 1.00 94.69 165 GLU A N 1
ATOM 1377 C CA . GLU A 1 165 ? 3.486 4.889 -17.698 1.00 94.69 165 GLU A CA 1
ATOM 1378 C C . GLU A 1 165 ? 4.185 4.886 -16.329 1.00 94.69 165 GLU A C 1
ATOM 1380 O O . GLU A 1 165 ? 3.646 5.424 -15.356 1.00 94.69 165 GLU A O 1
ATOM 1385 N N . LEU A 1 166 ? 5.411 4.353 -16.254 1.00 95.19 166 LEU A N 1
ATOM 1386 C CA . LEU A 1 166 ? 6.232 4.415 -15.042 1.00 95.19 166 LEU A CA 1
ATOM 1387 C C . LEU A 1 166 ? 6.483 5.868 -14.616 1.00 95.19 166 LEU A C 1
ATOM 1389 O O . LEU A 1 166 ? 6.273 6.205 -13.451 1.00 95.19 166 LEU A O 1
ATOM 1393 N N . LYS A 1 167 ? 6.887 6.736 -15.552 1.00 94.62 167 LYS A N 1
ATOM 1394 C CA . LYS A 1 167 ? 7.136 8.157 -15.273 1.00 94.62 167 LYS A CA 1
ATOM 1395 C C . LYS A 1 167 ? 5.893 8.849 -14.706 1.00 94.62 167 LYS A C 1
ATOM 1397 O O . LYS A 1 167 ? 5.983 9.489 -13.662 1.00 94.62 167 LYS A O 1
ATOM 1402 N N . ASN A 1 168 ? 4.740 8.656 -15.343 1.00 95.38 168 ASN A N 1
ATOM 1403 C CA . ASN A 1 168 ? 3.471 9.230 -14.898 1.00 95.38 168 ASN A CA 1
ATOM 1404 C C . ASN A 1 168 ? 3.064 8.702 -13.514 1.00 95.38 168 ASN A C 1
ATOM 1406 O O . ASN A 1 168 ? 2.597 9.465 -12.673 1.00 95.38 168 ASN A O 1
ATOM 1410 N N . THR A 1 169 ? 3.272 7.406 -13.255 1.00 95.75 169 THR A N 1
ATOM 1411 C CA . THR A 1 169 ? 2.982 6.790 -11.950 1.00 95.75 169 THR A CA 1
ATOM 1412 C C . THR A 1 169 ? 3.822 7.422 -10.847 1.00 95.75 169 THR A C 1
ATOM 1414 O O . THR A 1 169 ? 3.297 7.735 -9.782 1.00 95.75 169 THR A O 1
ATOM 1417 N N . ILE A 1 170 ? 5.114 7.643 -11.101 1.00 95.25 170 ILE A N 1
ATOM 1418 C CA . ILE A 1 170 ? 6.013 8.301 -10.148 1.00 95.25 170 ILE A CA 1
ATOM 1419 C C . ILE A 1 170 ? 5.564 9.739 -9.887 1.00 95.25 170 ILE A C 1
ATOM 1421 O O . ILE A 1 170 ? 5.481 10.139 -8.732 1.00 95.25 170 ILE A O 1
ATOM 1425 N N . GLU A 1 171 ? 5.248 10.508 -10.929 1.00 94.81 171 GLU A N 1
ATOM 1426 C CA . GLU A 1 171 ? 4.835 11.909 -10.797 1.00 94.81 171 GLU A CA 1
ATOM 1427 C C . GLU A 1 171 ? 3.537 12.056 -9.993 1.00 94.81 171 GLU A C 1
ATOM 1429 O O . GLU A 1 171 ? 3.496 12.782 -8.999 1.00 94.81 171 GLU A O 1
ATOM 1434 N N . VAL A 1 172 ? 2.504 11.290 -10.352 1.00 96.25 172 VAL A N 1
ATOM 1435 C CA . VAL A 1 172 ? 1.226 11.274 -9.625 1.00 96.25 172 VAL A CA 1
ATOM 1436 C C . VAL A 1 172 ? 1.432 10.864 -8.168 1.00 96.25 172 VAL A C 1
ATOM 1438 O O . VAL A 1 172 ? 0.840 11.457 -7.265 1.00 96.25 172 VAL A O 1
ATOM 1441 N N . ASN A 1 173 ? 2.270 9.858 -7.919 1.00 96.88 173 ASN A N 1
ATOM 1442 C CA . ASN A 1 173 ? 2.505 9.370 -6.567 1.00 96.88 173 ASN A CA 1
ATOM 1443 C C . ASN A 1 173 ? 3.379 10.313 -5.740 1.00 96.88 173 ASN A C 1
ATOM 1445 O O . ASN A 1 173 ? 3.176 10.392 -4.534 1.00 96.88 173 ASN A O 1
ATOM 1449 N N . ASN A 1 174 ? 4.294 11.062 -6.357 1.00 96.06 174 ASN A N 1
ATOM 1450 C CA . ASN A 1 174 ? 5.051 12.109 -5.675 1.00 96.06 174 ASN A CA 1
ATOM 1451 C C . ASN A 1 174 ? 4.129 13.215 -5.162 1.00 96.06 174 ASN A C 1
ATOM 1453 O O . ASN A 1 174 ? 4.236 13.585 -3.997 1.00 96.06 174 ASN A O 1
ATOM 1457 N N . ASN A 1 175 ? 3.194 13.687 -5.990 1.00 96.50 175 ASN A N 1
ATOM 1458 C CA . ASN A 1 175 ? 2.236 14.714 -5.575 1.00 96.50 175 ASN A CA 1
ATOM 1459 C C . ASN A 1 175 ? 1.360 14.216 -4.419 1.00 96.50 175 ASN A C 1
ATOM 1461 O O . ASN A 1 175 ? 1.238 14.892 -3.404 1.00 96.50 175 ASN A O 1
ATOM 1465 N N . LYS A 1 176 ? 0.852 12.980 -4.509 1.00 96.25 176 LYS A N 1
ATOM 1466 C CA . LYS A 1 176 ? 0.094 12.361 -3.409 1.00 96.25 176 LYS A CA 1
ATOM 1467 C C . LYS A 1 176 ? 0.922 12.204 -2.138 1.00 96.25 176 LYS A C 1
ATOM 1469 O O . LYS A 1 176 ? 0.410 12.438 -1.055 1.00 96.25 176 LYS A O 1
ATOM 1474 N N . ALA A 1 177 ? 2.185 11.795 -2.244 1.00 97.00 177 ALA A N 1
ATOM 1475 C CA . ALA A 1 177 ? 3.060 11.665 -1.082 1.00 97.00 177 ALA A CA 1
ATOM 1476 C C . ALA A 1 177 ? 3.237 13.011 -0.361 1.00 97.00 177 ALA A C 1
ATOM 1478 O O . ALA A 1 177 ? 3.167 13.050 0.869 1.00 97.00 177 ALA A O 1
ATOM 1479 N N . ILE A 1 178 ? 3.398 14.098 -1.124 1.00 96.75 178 ILE A N 1
ATOM 1480 C CA . ILE A 1 178 ? 3.477 15.465 -0.597 1.00 96.75 178 ILE A CA 1
ATOM 1481 C C . ILE A 1 178 ? 2.167 15.835 0.105 1.00 96.75 178 ILE A C 1
ATOM 1483 O O . ILE A 1 178 ? 2.204 16.149 1.290 1.00 96.75 178 ILE A O 1
ATOM 1487 N N . GLU A 1 179 ? 1.019 15.697 -0.566 1.00 96.19 179 GLU A N 1
ATOM 1488 C CA . GLU A 1 179 ? -0.305 15.997 0.006 1.00 96.19 179 GLU A CA 1
ATOM 1489 C C . GLU A 1 179 ? -0.552 15.243 1.324 1.00 96.19 179 GLU A C 1
ATOM 1491 O O . GLU A 1 179 ? -0.961 15.829 2.327 1.00 96.19 179 GLU A O 1
ATOM 1496 N N . LEU A 1 180 ? -0.250 13.940 1.352 1.00 94.50 180 LEU A N 1
ATOM 1497 C CA . LEU A 1 180 ? -0.386 13.118 2.554 1.00 94.50 180 LEU A CA 1
ATOM 1498 C C . LEU A 1 180 ? 0.511 13.612 3.687 1.00 94.50 180 LEU A C 1
ATOM 1500 O O . LEU A 1 180 ? 0.084 13.662 4.838 1.00 94.50 180 LEU A O 1
ATOM 1504 N N . SER A 1 181 ? 1.744 13.982 3.355 1.00 95.31 181 SER A N 1
ATOM 1505 C CA . SER A 1 181 ? 2.737 14.457 4.314 1.00 95.31 181 SER A CA 1
ATOM 1506 C C . SER A 1 181 ? 2.418 15.841 4.872 1.00 95.31 181 SER A C 1
ATOM 1508 O O . SER A 1 181 ? 2.728 16.098 6.029 1.00 95.31 181 SER A O 1
ATOM 1510 N N . GLU A 1 182 ? 1.798 16.715 4.082 1.00 94.31 182 GLU A N 1
ATOM 1511 C CA . GLU A 1 182 ? 1.353 18.046 4.515 1.00 94.31 182 GLU A CA 1
ATOM 1512 C C . GLU A 1 182 ? 0.074 17.987 5.361 1.00 94.31 182 GLU A C 1
ATOM 1514 O O . GLU A 1 182 ? -0.151 18.844 6.211 1.00 94.31 182 GLU A O 1
ATOM 1519 N N . SER A 1 183 ? -0.762 16.966 5.150 1.00 89.44 183 SER A N 1
ATOM 1520 C CA . SER A 1 183 ? -2.042 16.802 5.853 1.00 89.44 183 SER A CA 1
ATOM 1521 C C . SER A 1 183 ? -1.941 16.183 7.253 1.00 89.44 183 SER A C 1
ATOM 1523 O O . SER A 1 183 ? -2.957 16.073 7.944 1.00 89.44 183 SER A O 1
ATOM 1525 N N . ILE A 1 184 ? -0.749 15.745 7.669 1.00 90.06 184 ILE A N 1
ATOM 1526 C CA . ILE A 1 184 ? -0.555 14.970 8.894 1.00 90.06 184 ILE A CA 1
ATOM 1527 C C . ILE A 1 184 ? 0.237 15.740 9.954 1.00 90.06 184 ILE A C 1
ATOM 1529 O O . ILE A 1 184 ? 1.130 16.523 9.654 1.00 90.06 184 ILE A O 1
ATOM 1533 N N . ASP A 1 185 ? -0.084 15.488 11.217 1.00 90.69 185 ASP A N 1
ATOM 1534 C CA . ASP A 1 185 ? 0.487 16.120 12.413 1.00 90.69 185 ASP A CA 1
ATOM 1535 C C . ASP A 1 185 ? 1.492 15.215 13.153 1.00 90.69 185 ASP A C 1
ATOM 1537 O O . ASP A 1 185 ? 1.804 15.443 14.319 1.00 90.69 185 ASP A O 1
ATOM 1541 N N . ILE A 1 186 ? 2.001 14.180 12.483 1.00 91.44 186 ILE A N 1
ATOM 1542 C CA . ILE A 1 186 ? 3.077 13.308 12.977 1.00 91.44 186 ILE A CA 1
ATOM 1543 C C . ILE A 1 186 ? 4.328 13.497 12.119 1.00 91.44 186 ILE A C 1
ATOM 1545 O O . ILE A 1 186 ? 4.260 14.057 11.023 1.00 91.44 186 ILE A O 1
ATOM 1549 N N . ALA A 1 187 ? 5.475 12.986 12.577 1.00 92.94 187 ALA A N 1
ATOM 1550 C CA . ALA A 1 187 ? 6.677 12.975 11.748 1.00 92.94 187 ALA A CA 1
ATOM 1551 C C . ALA A 1 187 ? 6.380 12.326 10.383 1.00 92.94 187 ALA A C 1
ATOM 1553 O O . ALA A 1 187 ? 5.737 11.277 10.299 1.00 92.94 187 ALA A O 1
ATOM 1554 N N . SER A 1 188 ? 6.842 12.959 9.307 1.00 94.50 188 SER A N 1
ATOM 1555 C CA . SER A 1 188 ? 6.531 12.550 7.937 1.00 94.50 188 SER A CA 1
ATOM 1556 C C . SER A 1 188 ? 7.511 11.497 7.397 1.00 94.50 188 SER A C 1
ATOM 1558 O O . SER A 1 188 ? 8.701 11.501 7.712 1.00 94.50 188 SER A O 1
ATOM 1560 N N . LEU A 1 189 ? 7.014 10.623 6.516 1.00 95.12 189 LEU A N 1
ATOM 1561 C CA . LEU A 1 189 ? 7.787 9.670 5.710 1.00 95.12 189 LEU A CA 1
ATOM 1562 C C . LEU A 1 189 ? 8.282 10.279 4.389 1.00 95.12 189 LEU A C 1
ATOM 1564 O O . LEU A 1 189 ? 8.912 9.573 3.599 1.00 95.12 189 LEU A O 1
ATOM 1568 N N . GLN A 1 190 ? 8.014 11.561 4.121 1.00 95.88 190 GLN A N 1
ATOM 1569 C CA . GLN A 1 190 ? 8.340 12.205 2.847 1.00 95.88 190 GLN A CA 1
ATOM 1570 C C . GLN A 1 190 ? 9.826 12.098 2.500 1.00 95.88 190 GLN A C 1
ATOM 1572 O O . GLN A 1 190 ? 10.163 11.845 1.347 1.00 95.88 190 GLN A O 1
ATOM 1577 N N . SER A 1 191 ? 10.727 12.266 3.473 1.00 94.94 191 SER A N 1
ATOM 1578 C CA . SER A 1 191 ? 12.173 12.156 3.233 1.00 94.94 191 SER A CA 1
ATOM 1579 C C . SER A 1 191 ? 12.564 10.748 2.776 1.00 94.94 191 SER A C 1
ATOM 1581 O O . SER A 1 191 ? 13.241 10.599 1.761 1.00 94.94 191 SER A O 1
ATOM 1583 N N . VAL A 1 192 ? 12.051 9.721 3.457 1.00 95.25 192 VAL A N 1
ATOM 1584 C CA . VAL A 1 192 ? 12.259 8.307 3.117 1.00 95.25 192 VAL A CA 1
ATOM 1585 C C . VAL A 1 192 ? 11.693 7.987 1.733 1.00 95.25 192 VAL A C 1
ATOM 1587 O O . VAL A 1 192 ? 12.313 7.281 0.935 1.00 95.25 192 VAL A O 1
ATOM 1590 N N . TYR A 1 193 ? 10.519 8.534 1.419 1.00 96.00 193 TYR A N 1
ATOM 1591 C CA . TYR A 1 193 ? 9.898 8.388 0.109 1.00 96.00 193 TYR A CA 1
ATOM 1592 C C . TYR A 1 193 ? 10.716 9.068 -0.993 1.00 96.00 193 TYR A C 1
ATOM 1594 O O . TYR A 1 193 ? 10.967 8.455 -2.029 1.00 96.00 193 TYR A O 1
ATOM 1602 N N . ASN A 1 194 ? 11.213 10.282 -0.752 1.00 95.00 194 ASN A N 1
ATOM 1603 C CA . ASN A 1 194 ? 12.108 10.987 -1.667 1.00 95.00 194 ASN A CA 1
ATOM 1604 C C . ASN A 1 194 ? 13.405 10.198 -1.901 1.00 95.00 194 ASN A C 1
ATOM 1606 O O . ASN A 1 194 ? 13.882 10.111 -3.030 1.00 95.00 194 ASN A O 1
ATOM 1610 N N . ASP A 1 195 ? 13.974 9.587 -0.861 1.00 93.44 195 ASP A N 1
ATOM 1611 C CA . ASP A 1 195 ? 15.171 8.754 -0.994 1.00 93.44 195 ASP A CA 1
ATOM 1612 C C . ASP A 1 195 ? 14.919 7.485 -1.815 1.00 93.44 195 ASP A C 1
ATOM 1614 O O . ASP A 1 195 ? 15.765 7.097 -2.627 1.00 93.44 195 ASP A O 1
ATOM 1618 N N . PHE A 1 196 ? 13.737 6.878 -1.682 1.00 94.00 196 PHE A N 1
ATOM 1619 C CA . PHE A 1 196 ? 13.297 5.802 -2.567 1.00 94.00 196 PHE A CA 1
ATOM 1620 C C . PHE A 1 196 ? 13.148 6.284 -4.021 1.00 94.00 196 PHE A C 1
ATOM 1622 O O . PHE A 1 196 ? 13.643 5.622 -4.940 1.00 94.00 196 PHE A O 1
ATOM 1629 N N . THR A 1 197 ? 12.500 7.431 -4.253 1.00 93.19 197 THR A N 1
ATOM 1630 C CA . THR A 1 197 ? 12.202 7.911 -5.610 1.00 93.19 197 THR A CA 1
ATOM 1631 C C . THR A 1 197 ? 13.388 8.553 -6.324 1.00 93.19 197 THR A C 1
ATOM 1633 O O . THR A 1 197 ? 13.386 8.590 -7.554 1.00 93.19 197 THR A O 1
ATOM 1636 N N . LYS A 1 198 ? 14.455 8.947 -5.612 1.00 89.75 198 LYS A N 1
ATOM 1637 C CA . LYS A 1 198 ? 15.730 9.412 -6.202 1.00 89.75 198 LYS A CA 1
ATOM 1638 C C . LYS A 1 198 ? 16.301 8.450 -7.245 1.00 89.75 198 LYS A C 1
ATOM 1640 O O . LYS A 1 198 ? 16.959 8.896 -8.189 1.00 89.75 198 LYS A O 1
ATOM 1645 N N . LEU A 1 199 ? 16.041 7.145 -7.105 1.00 84.38 199 LEU A N 1
ATOM 1646 C CA . LEU A 1 199 ? 16.402 6.150 -8.113 1.00 84.38 199 LEU A CA 1
ATOM 1647 C C . LEU A 1 199 ? 15.831 6.490 -9.490 1.00 84.38 199 LEU A C 1
ATOM 1649 O O . LEU A 1 199 ? 16.525 6.314 -10.480 1.00 84.38 199 LEU A O 1
ATOM 1653 N N . TYR A 1 200 ? 14.597 6.980 -9.545 1.00 85.94 200 TYR A N 1
ATOM 1654 C CA . TYR A 1 200 ? 13.866 7.269 -10.777 1.00 85.94 200 TYR A CA 1
ATOM 1655 C C . TYR A 1 200 ? 14.060 8.715 -11.253 1.00 85.94 200 TYR A C 1
ATOM 1657 O O . TYR A 1 200 ? 13.205 9.289 -11.923 1.00 85.94 200 TYR A O 1
ATOM 1665 N N . SER A 1 201 ? 15.187 9.322 -10.883 1.00 83.81 201 SER A N 1
ATOM 1666 C CA . SER A 1 201 ? 15.606 10.639 -11.360 1.00 83.81 201 SER A CA 1
ATOM 1667 C C . SER A 1 201 ? 15.998 10.611 -12.843 1.00 83.81 201 SER A C 1
ATOM 1669 O O . SER A 1 201 ? 15.924 9.579 -13.510 1.00 83.81 201 SER A O 1
ATOM 1671 N N . HIS A 1 202 ? 16.453 11.749 -13.377 1.00 80.69 202 HIS A N 1
ATOM 1672 C CA . HIS A 1 202 ? 16.886 11.877 -14.772 1.00 80.69 202 HIS A CA 1
ATOM 1673 C C . HIS A 1 202 ? 17.839 10.753 -15.221 1.00 80.69 202 HIS A C 1
ATOM 1675 O O . HIS A 1 202 ? 17.632 10.151 -16.274 1.00 80.69 202 HIS A O 1
ATOM 1681 N N . THR A 1 203 ? 18.799 10.384 -14.366 1.00 84.94 203 THR A N 1
ATOM 1682 C CA . THR A 1 203 ? 19.770 9.313 -14.632 1.00 84.94 203 THR A CA 1
ATOM 1683 C C . THR A 1 203 ? 19.114 7.959 -14.906 1.00 84.94 203 THR A C 1
ATOM 1685 O O . THR A 1 203 ? 19.635 7.180 -15.699 1.00 84.94 203 THR A O 1
ATOM 1688 N N . PHE A 1 204 ? 17.956 7.661 -14.307 1.00 88.88 204 PHE A N 1
ATOM 1689 C CA . PHE A 1 204 ? 17.205 6.438 -14.605 1.00 88.88 204 PHE A CA 1
ATOM 1690 C C . PHE A 1 204 ? 16.829 6.370 -16.082 1.00 88.88 204 PHE A C 1
ATOM 1692 O O . PHE A 1 204 ? 17.090 5.375 -16.757 1.00 88.88 204 PHE A O 1
ATOM 1699 N N . PHE A 1 205 ? 16.237 7.449 -16.590 1.00 86.81 205 PHE A N 1
ATOM 1700 C CA . PHE A 1 205 ? 15.738 7.510 -17.956 1.00 86.81 205 PHE A CA 1
ATOM 1701 C C . PHE A 1 205 ? 16.890 7.551 -18.962 1.00 86.81 205 PHE A C 1
ATOM 1703 O O . PHE A 1 205 ? 16.825 6.852 -19.967 1.00 86.81 205 PHE A O 1
ATOM 1710 N N . GLU A 1 206 ? 18.002 8.226 -18.663 1.00 88.88 206 GLU A N 1
ATOM 1711 C CA . GLU A 1 206 ? 19.217 8.148 -19.492 1.00 88.88 206 GLU A CA 1
ATOM 1712 C C . GLU A 1 206 ? 19.725 6.705 -19.637 1.00 88.88 206 GLU A C 1
ATOM 1714 O O . GLU A 1 206 ? 20.078 6.259 -20.732 1.00 88.88 206 GLU A O 1
ATOM 1719 N N . LYS A 1 207 ? 19.706 5.930 -18.544 1.00 92.38 207 LYS A N 1
ATOM 1720 C CA . LYS A 1 207 ? 20.148 4.527 -18.539 1.00 92.38 207 LYS A CA 1
ATOM 1721 C C . LYS A 1 207 ? 19.208 3.582 -19.289 1.00 92.38 207 LYS A C 1
ATOM 1723 O O . LYS A 1 207 ? 19.609 2.447 -19.558 1.00 92.38 207 LYS A O 1
ATOM 1728 N N . THR A 1 208 ? 18.017 4.034 -19.694 1.00 93.19 208 THR A N 1
ATOM 1729 C CA . THR A 1 208 ? 17.138 3.280 -20.607 1.00 93.19 208 THR A CA 1
ATOM 1730 C C . THR A 1 208 ? 17.508 3.418 -22.082 1.00 93.19 208 THR A C 1
ATOM 1732 O O . THR A 1 208 ? 17.134 2.554 -22.869 1.00 93.19 208 THR A O 1
ATOM 1735 N N . SER A 1 209 ? 18.300 4.423 -22.472 1.00 93.12 209 SER A N 1
ATOM 1736 C CA . SER A 1 209 ? 18.649 4.659 -23.882 1.00 93.12 209 SER A CA 1
ATOM 1737 C C . SER A 1 209 ? 19.273 3.435 -24.586 1.00 93.12 209 SER A C 1
ATOM 1739 O O . SER A 1 209 ? 18.773 3.049 -25.649 1.00 93.12 209 SER A O 1
ATOM 1741 N N . PRO A 1 210 ? 20.254 2.716 -23.992 1.00 94.69 210 PRO A N 1
ATOM 1742 C CA . PRO A 1 210 ? 20.807 1.502 -24.602 1.00 94.69 210 PRO A CA 1
ATOM 1743 C C . PRO A 1 210 ? 19.773 0.398 -24.858 1.00 94.69 210 PRO A C 1
ATOM 1745 O O . PRO A 1 210 ? 19.948 -0.414 -25.764 1.00 94.69 210 PRO A O 1
ATOM 1748 N N . ILE A 1 211 ? 18.681 0.376 -24.088 1.00 94.12 211 ILE A N 1
ATOM 1749 C CA . ILE A 1 211 ? 17.590 -0.577 -24.285 1.00 94.12 211 ILE A CA 1
ATOM 1750 C C . ILE A 1 211 ? 16.819 -0.238 -25.553 1.00 94.12 211 ILE A C 1
ATOM 1752 O O . ILE A 1 211 ? 16.648 -1.105 -26.407 1.00 94.12 211 ILE A O 1
ATOM 1756 N N . THR A 1 212 ? 16.417 1.020 -25.723 1.00 92.94 212 THR A N 1
ATOM 1757 C CA . THR A 1 212 ? 15.713 1.466 -26.931 1.00 92.94 212 THR A CA 1
ATOM 1758 C C . THR A 1 212 ? 16.557 1.242 -28.187 1.00 92.94 212 THR A C 1
ATOM 1760 O O . THR A 1 212 ? 16.030 0.776 -29.199 1.00 92.94 212 THR A O 1
ATOM 1763 N N . VAL A 1 213 ? 17.870 1.499 -28.121 1.00 93.00 213 VAL A N 1
ATOM 1764 C CA . VAL A 1 213 ? 18.805 1.228 -29.229 1.00 93.00 213 VAL A CA 1
ATOM 1765 C C . VAL A 1 213 ? 18.824 -0.259 -29.587 1.00 93.00 213 VAL A C 1
ATOM 1767 O O . VAL A 1 213 ? 18.679 -0.608 -30.760 1.00 93.00 213 VAL A O 1
ATOM 1770 N N . TYR A 1 214 ? 18.952 -1.139 -28.589 1.00 94.00 214 TYR A N 1
ATOM 1771 C CA . TYR A 1 214 ? 18.945 -2.586 -28.803 1.00 94.00 214 TYR A CA 1
ATOM 1772 C C . TYR A 1 214 ? 17.627 -3.072 -29.426 1.00 94.00 214 TYR A C 1
ATOM 1774 O O . TYR A 1 214 ? 17.652 -3.763 -30.444 1.00 94.00 214 TYR A O 1
ATOM 1782 N N . LEU A 1 215 ? 16.479 -2.666 -28.872 1.00 92.81 215 LEU A N 1
ATOM 1783 C CA . LEU A 1 215 ? 15.164 -3.074 -29.381 1.00 92.81 215 LEU A CA 1
ATOM 1784 C C . LEU A 1 215 ? 14.914 -2.570 -30.809 1.00 92.81 215 LEU A C 1
ATOM 1786 O O . LEU A 1 215 ? 14.292 -3.266 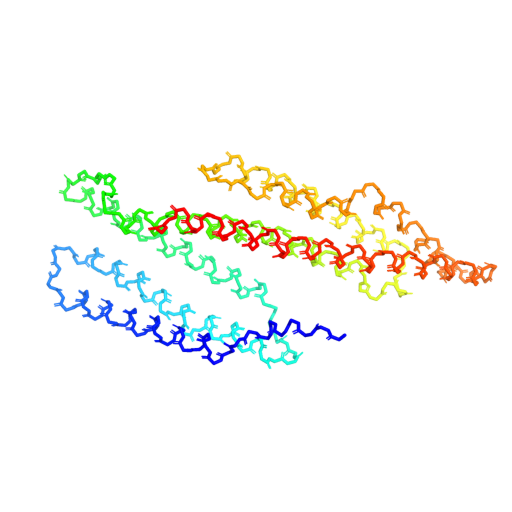-31.607 1.00 92.81 215 LEU A O 1
ATOM 1790 N N . THR A 1 216 ? 15.419 -1.381 -31.152 1.00 91.94 216 THR A N 1
ATOM 1791 C CA . THR A 1 216 ? 15.290 -0.820 -32.507 1.00 91.94 216 THR A CA 1
ATOM 1792 C C . THR A 1 216 ? 16.105 -1.623 -33.516 1.00 91.94 216 THR A C 1
ATOM 1794 O O . THR A 1 216 ? 15.603 -1.964 -34.585 1.00 91.94 216 THR A O 1
ATOM 1797 N N . ALA A 1 217 ? 17.344 -1.982 -33.167 1.00 90.50 217 ALA A N 1
ATOM 1798 C CA . ALA A 1 217 ? 18.179 -2.822 -34.021 1.00 90.50 21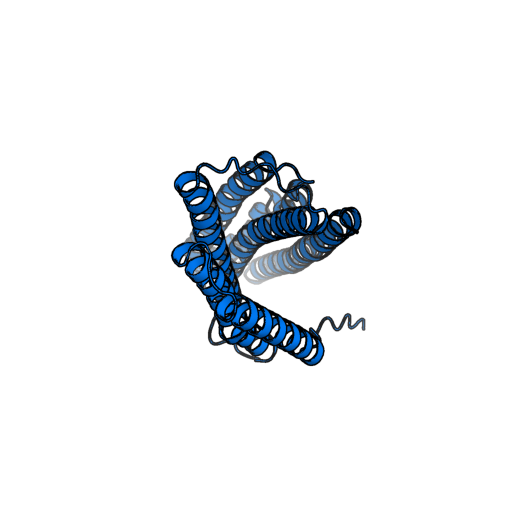7 ALA A CA 1
ATOM 1799 C C . ALA A 1 217 ? 17.575 -4.224 -34.206 1.00 90.50 217 ALA A C 1
ATOM 1801 O O . ALA A 1 217 ? 17.519 -4.725 -35.329 1.00 90.50 217 ALA A O 1
ATOM 1802 N N . ALA A 1 218 ? 17.060 -4.820 -33.124 1.00 88.44 218 ALA A N 1
ATOM 1803 C CA . ALA A 1 218 ? 16.386 -6.114 -33.163 1.00 88.44 218 ALA A CA 1
ATOM 1804 C C . ALA A 1 218 ? 15.144 -6.092 -34.072 1.00 88.44 218 ALA A C 1
ATOM 1806 O O . ALA A 1 218 ? 14.991 -6.974 -34.913 1.00 88.44 218 ALA A O 1
ATOM 1807 N N . ALA A 1 219 ? 14.300 -5.059 -33.964 1.00 89.12 219 ALA A N 1
ATOM 1808 C CA . ALA A 1 219 ? 13.108 -4.902 -34.801 1.00 89.12 219 ALA A CA 1
ATOM 1809 C C . ALA A 1 219 ? 13.442 -4.749 -36.297 1.00 89.12 219 ALA A C 1
ATOM 1811 O O . ALA A 1 219 ? 12.727 -5.273 -37.149 1.00 89.12 219 ALA A O 1
ATOM 1812 N N . ASN A 1 220 ? 14.552 -4.078 -36.615 1.00 88.50 220 ASN A N 1
ATOM 1813 C CA . ASN A 1 220 ? 14.998 -3.848 -37.990 1.00 88.50 220 ASN A CA 1
ATOM 1814 C C . ASN A 1 220 ? 15.844 -4.998 -38.566 1.00 88.50 220 ASN A C 1
ATOM 1816 O O . ASN A 1 220 ? 16.304 -4.897 -39.701 1.00 88.50 220 ASN A O 1
ATOM 1820 N N . ASN A 1 221 ? 16.081 -6.075 -37.805 1.00 84.94 221 ASN A N 1
ATOM 1821 C CA . ASN A 1 221 ? 17.055 -7.124 -38.134 1.00 84.94 221 ASN A CA 1
ATOM 1822 C C . ASN A 1 221 ? 18.465 -6.576 -38.454 1.00 84.94 221 ASN A C 1
ATOM 1824 O O . ASN A 1 221 ? 19.226 -7.197 -39.199 1.00 84.94 221 ASN A O 1
ATOM 1828 N N . ASP A 1 222 ? 18.829 -5.425 -37.880 1.00 82.50 222 ASP A N 1
ATOM 1829 C CA . ASP A 1 222 ? 20.137 -4.803 -38.073 1.00 82.50 222 ASP A CA 1
ATOM 1830 C C . ASP A 1 222 ? 21.191 -5.539 -37.239 1.00 82.50 222 ASP A C 1
ATOM 1832 O O . ASP A 1 222 ? 21.267 -5.407 -36.014 1.00 82.50 222 ASP A O 1
ATOM 1836 N N . ARG A 1 223 ? 22.011 -6.339 -37.927 1.00 77.50 223 ARG A N 1
ATOM 1837 C CA . ARG A 1 223 ? 23.082 -7.138 -37.316 1.00 77.50 223 ARG A CA 1
ATOM 1838 C C . ARG A 1 223 ? 24.404 -6.386 -37.189 1.00 77.50 223 ARG A C 1
ATOM 1840 O O . ARG A 1 223 ? 25.344 -6.935 -36.613 1.00 77.50 223 ARG A O 1
ATOM 1847 N N . THR A 1 224 ? 24.483 -5.155 -37.689 1.00 76.06 224 THR A N 1
ATOM 1848 C CA . THR A 1 224 ? 25.676 -4.316 -37.557 1.00 76.06 224 THR A CA 1
ATOM 1849 C C . THR A 1 224 ? 25.881 -4.016 -36.074 1.00 76.06 224 THR A C 1
ATOM 1851 O O . THR A 1 224 ? 24.976 -3.513 -35.404 1.00 76.06 224 THR A O 1
ATOM 1854 N N . ASP A 1 225 ? 27.034 -4.397 -35.527 1.00 79.69 225 ASP A N 1
ATOM 1855 C CA . ASP A 1 225 ? 27.412 -4.166 -34.125 1.00 79.69 225 ASP A CA 1
ATOM 1856 C C . ASP A 1 225 ? 26.463 -4.769 -33.071 1.00 79.69 225 ASP A C 1
ATOM 1858 O O . ASP A 1 225 ? 26.336 -4.259 -31.954 1.00 79.69 225 ASP A O 1
ATOM 1862 N N . ILE A 1 226 ? 25.806 -5.893 -33.390 1.00 80.69 226 ILE A N 1
ATOM 1863 C CA . ILE A 1 226 ? 24.866 -6.555 -32.469 1.00 80.69 226 ILE A CA 1
ATOM 1864 C C . ILE A 1 226 ? 25.508 -6.916 -31.119 1.00 80.69 226 ILE A C 1
ATOM 1866 O O . ILE A 1 226 ? 24.845 -6.827 -30.086 1.00 80.69 226 ILE A O 1
ATOM 1870 N N . LEU A 1 227 ? 26.802 -7.262 -31.107 1.00 83.06 227 LEU A N 1
ATOM 1871 C CA . LEU A 1 227 ? 27.559 -7.552 -29.884 1.00 83.06 227 LEU A CA 1
ATOM 1872 C C . LEU A 1 227 ? 27.661 -6.315 -28.982 1.00 83.06 227 LEU A C 1
ATOM 1874 O O . LEU A 1 227 ? 27.260 -6.377 -27.824 1.00 83.06 227 LEU A O 1
ATOM 1878 N N . GLN A 1 228 ? 28.079 -5.168 -29.528 1.00 88.31 228 GLN A N 1
ATOM 1879 C CA . GLN A 1 228 ? 28.200 -3.920 -28.764 1.00 88.31 228 GLN A CA 1
ATOM 1880 C C . GLN A 1 228 ? 26.844 -3.451 -28.218 1.00 88.31 228 GLN A C 1
ATOM 1882 O O . GLN A 1 228 ? 26.734 -3.063 -27.053 1.00 88.31 228 GLN A O 1
ATOM 1887 N N . LYS A 1 229 ? 25.786 -3.534 -29.037 1.00 91.19 229 LYS A N 1
ATOM 1888 C CA . LYS A 1 229 ? 24.412 -3.192 -28.627 1.00 91.19 229 LYS A CA 1
ATOM 1889 C C . LYS A 1 229 ? 23.911 -4.123 -27.513 1.00 91.19 229 LYS A C 1
ATOM 1891 O O . LYS A 1 229 ? 23.269 -3.663 -26.570 1.00 91.19 229 LYS A O 1
ATOM 1896 N N . THR A 1 230 ? 24.235 -5.416 -27.593 1.00 90.50 230 THR A N 1
ATOM 1897 C CA . THR A 1 230 ? 23.895 -6.415 -26.564 1.00 90.50 230 THR A CA 1
ATOM 1898 C C . THR A 1 230 ? 24.644 -6.156 -25.255 1.00 90.50 230 THR A C 1
ATOM 1900 O O . THR A 1 230 ? 24.043 -6.219 -24.181 1.00 90.50 230 THR A O 1
ATOM 1903 N N . ASP A 1 231 ? 25.929 -5.808 -25.323 1.00 93.50 231 ASP A N 1
ATOM 1904 C CA . ASP A 1 231 ? 26.733 -5.481 -24.145 1.00 93.50 231 ASP A CA 1
ATOM 1905 C C . ASP A 1 231 ? 26.199 -4.235 -23.432 1.00 93.50 231 ASP A C 1
ATOM 1907 O O . ASP A 1 231 ? 25.977 -4.265 -22.219 1.00 93.50 231 ASP A O 1
ATOM 1911 N N . ALA A 1 232 ? 25.902 -3.167 -24.178 1.00 93.81 232 ALA A N 1
ATOM 1912 C CA . ALA A 1 232 ? 25.319 -1.947 -23.625 1.00 93.81 232 ALA A CA 1
ATOM 1913 C C . ALA A 1 232 ? 23.941 -2.206 -22.981 1.00 93.81 232 ALA A C 1
ATOM 1915 O O . ALA A 1 232 ? 23.670 -1.738 -21.871 1.00 93.81 232 ALA A O 1
ATOM 1916 N N . PHE A 1 233 ? 23.091 -3.017 -23.621 1.00 93.94 233 PHE A N 1
ATOM 1917 C CA . PHE A 1 233 ? 21.813 -3.465 -23.059 1.00 93.94 233 PHE A CA 1
ATOM 1918 C C . PHE A 1 233 ? 21.993 -4.220 -21.731 1.00 93.94 233 PHE A C 1
ATOM 1920 O O . PHE A 1 233 ? 21.313 -3.929 -20.740 1.00 93.94 233 PHE A O 1
ATOM 1927 N N . ASN A 1 234 ? 22.937 -5.162 -21.675 1.00 93.81 234 ASN A N 1
ATOM 1928 C CA . ASN A 1 234 ? 23.218 -5.946 -20.472 1.00 93.81 234 ASN A CA 1
ATOM 1929 C C . ASN A 1 234 ? 23.804 -5.093 -19.337 1.00 93.81 234 ASN A C 1
ATOM 1931 O O . ASN A 1 234 ? 23.441 -5.288 -18.170 1.00 93.81 234 ASN A O 1
ATOM 1935 N N . GLN A 1 235 ? 24.658 -4.119 -19.657 1.00 94.94 235 GLN A N 1
ATOM 1936 C CA . GLN A 1 235 ? 25.172 -3.147 -18.690 1.00 94.94 235 GLN A CA 1
ATOM 1937 C C . GLN A 1 235 ? 24.043 -2.295 -18.101 1.00 94.94 235 GLN A C 1
ATOM 1939 O O . GLN A 1 235 ? 23.950 -2.178 -16.876 1.00 94.94 235 GLN A O 1
ATOM 1944 N N . SER A 1 236 ? 23.133 -1.780 -18.938 1.00 94.06 236 SER A N 1
ATOM 1945 C CA . SER A 1 236 ? 21.940 -1.065 -18.471 1.00 94.06 236 SER A CA 1
ATOM 1946 C C . SER A 1 236 ? 21.095 -1.931 -17.537 1.00 94.06 236 SER A C 1
ATOM 1948 O O . SER A 1 236 ? 20.818 -1.522 -16.410 1.00 94.06 236 SER A O 1
ATOM 1950 N N . LYS A 1 237 ? 20.753 -3.165 -17.933 1.00 92.94 237 LYS A N 1
ATOM 1951 C CA . LYS A 1 237 ? 19.991 -4.096 -17.074 1.00 92.94 237 LYS A CA 1
ATOM 1952 C C . LYS A 1 237 ? 20.668 -4.349 -15.729 1.00 92.94 237 LYS A C 1
ATOM 1954 O O . LYS A 1 237 ? 20.005 -4.379 -14.692 1.00 92.94 237 LYS A O 1
ATOM 1959 N N . THR A 1 238 ? 21.986 -4.526 -15.737 1.00 93.38 238 THR A N 1
ATOM 1960 C CA . THR A 1 238 ? 22.775 -4.739 -14.517 1.00 93.38 238 THR A CA 1
ATOM 1961 C C . THR A 1 238 ? 22.703 -3.520 -13.601 1.00 93.38 238 THR A C 1
ATOM 1963 O O . THR A 1 238 ? 22.453 -3.666 -12.403 1.00 93.38 238 THR A O 1
ATOM 1966 N N . TRP A 1 239 ? 22.834 -2.317 -14.164 1.00 93.81 239 TRP A N 1
ATOM 1967 C CA . TRP A 1 239 ? 22.695 -1.066 -13.425 1.00 93.81 239 TRP A CA 1
ATOM 1968 C C . TRP A 1 239 ? 21.315 -0.947 -12.760 1.00 93.81 239 TRP A C 1
ATOM 1970 O O . TRP A 1 239 ? 21.246 -0.672 -11.560 1.00 93.81 239 TRP A O 1
ATOM 1980 N N . PHE A 1 240 ? 20.224 -1.234 -13.480 1.00 92.75 240 PHE A N 1
ATOM 1981 C CA . PHE A 1 240 ? 18.873 -1.200 -12.902 1.00 92.75 240 PHE A CA 1
ATOM 1982 C C . PHE A 1 240 ? 18.699 -2.224 -11.781 1.00 92.75 240 PHE A C 1
ATOM 1984 O O . PHE A 1 240 ? 18.184 -1.885 -10.719 1.00 92.75 240 PHE A O 1
ATOM 1991 N N . ASN A 1 241 ? 19.191 -3.454 -11.953 1.00 89.81 241 ASN A N 1
ATOM 1992 C CA . ASN A 1 241 ? 19.109 -4.484 -10.915 1.00 89.81 241 ASN A CA 1
ATOM 1993 C C . ASN A 1 241 ? 19.791 -4.066 -9.605 1.00 89.81 241 ASN A C 1
ATOM 1995 O O . ASN A 1 241 ? 19.223 -4.260 -8.527 1.00 89.81 241 ASN A O 1
ATOM 1999 N N . ILE A 1 242 ? 20.988 -3.480 -9.694 1.00 90.19 242 ILE A N 1
ATOM 2000 C CA . ILE A 1 242 ? 21.743 -3.005 -8.527 1.00 90.19 242 ILE A CA 1
ATOM 2001 C C . ILE A 1 242 ? 20.993 -1.867 -7.835 1.00 90.19 242 ILE A C 1
ATOM 2003 O O . ILE A 1 242 ? 20.778 -1.903 -6.620 1.00 90.19 242 ILE A O 1
ATOM 2007 N N . ASN A 1 243 ? 20.570 -0.863 -8.600 1.00 90.38 243 ASN A N 1
ATOM 2008 C CA . ASN A 1 243 ? 19.986 0.334 -8.017 1.00 90.38 243 ASN A CA 1
ATOM 2009 C C . ASN A 1 243 ? 18.554 0.107 -7.503 1.00 90.38 243 ASN A C 1
ATOM 2011 O O . ASN A 1 243 ? 18.217 0.604 -6.430 1.00 90.38 243 ASN A O 1
ATOM 2015 N N . ARG A 1 244 ? 17.754 -0.739 -8.166 1.00 89.81 244 ARG A N 1
ATOM 2016 C CA . ARG A 1 244 ? 16.452 -1.209 -7.664 1.00 89.81 244 ARG A CA 1
ATOM 2017 C C . ARG A 1 244 ? 16.588 -1.885 -6.305 1.00 89.81 244 ARG A C 1
ATOM 2019 O O . ARG A 1 244 ? 15.882 -1.543 -5.358 1.00 89.81 244 ARG A O 1
ATOM 2026 N N . LYS A 1 245 ? 17.546 -2.812 -6.178 1.00 88.62 245 LYS A N 1
ATOM 2027 C CA . LYS A 1 245 ? 17.831 -3.486 -4.904 1.00 88.62 245 LYS A CA 1
ATOM 2028 C C . LYS A 1 245 ? 18.186 -2.477 -3.811 1.00 88.62 245 LYS A C 1
ATOM 2030 O O . LYS A 1 245 ? 17.701 -2.609 -2.687 1.00 88.62 245 LYS A O 1
ATOM 2035 N N . LYS A 1 246 ? 18.996 -1.466 -4.136 1.00 89.69 246 LYS A N 1
ATOM 2036 C CA . LYS A 1 246 ? 19.349 -0.383 -3.211 1.00 89.69 246 LYS A CA 1
ATOM 2037 C C . LYS A 1 246 ? 18.111 0.406 -2.767 1.00 89.69 246 LYS A C 1
ATOM 2039 O O . LYS A 1 246 ? 17.877 0.493 -1.568 1.00 89.69 246 LYS A O 1
ATOM 2044 N N . ALA A 1 247 ? 17.291 0.899 -3.697 1.00 90.56 247 ALA A N 1
ATOM 2045 C CA . ALA A 1 247 ? 16.087 1.673 -3.373 1.00 90.56 247 ALA A CA 1
ATOM 2046 C C . ALA A 1 247 ? 15.093 0.882 -2.510 1.00 90.56 247 ALA A C 1
ATOM 2048 O O . ALA A 1 247 ? 14.552 1.400 -1.537 1.00 90.56 247 ALA A O 1
ATOM 2049 N N . TYR A 1 248 ? 14.886 -0.402 -2.815 1.00 89.75 248 TYR A N 1
ATOM 2050 C CA . TYR A 1 248 ? 13.973 -1.246 -2.039 1.00 89.75 248 TYR A CA 1
ATOM 2051 C C . TYR A 1 248 ? 14.502 -1.509 -0.626 1.00 89.75 248 TYR A C 1
ATOM 2053 O O . TYR A 1 248 ? 13.713 -1.605 0.314 1.00 89.75 248 TYR A O 1
ATOM 2061 N N . THR A 1 249 ? 15.826 -1.609 -0.479 1.00 88.19 249 THR A N 1
ATOM 2062 C CA . THR A 1 249 ? 16.485 -1.773 0.822 1.00 88.19 249 THR A CA 1
ATOM 2063 C C . THR A 1 249 ? 16.351 -0.507 1.665 1.00 88.19 249 THR A C 1
ATOM 2065 O O . THR A 1 249 ? 15.970 -0.620 2.824 1.00 88.19 249 THR A O 1
ATOM 2068 N N . ILE A 1 250 ? 16.595 0.672 1.077 1.00 88.62 250 ILE A N 1
ATOM 2069 C CA . ILE A 1 250 ? 16.403 1.987 1.717 1.00 88.62 250 ILE A CA 1
ATOM 2070 C C . ILE A 1 250 ? 14.970 2.100 2.238 1.00 88.62 250 ILE A C 1
ATOM 2072 O O . ILE A 1 250 ? 14.765 2.215 3.441 1.00 88.62 250 ILE A O 1
ATOM 2076 N N . TRP A 1 251 ? 13.977 1.912 1.359 1.00 93.00 251 TRP A N 1
ATOM 2077 C CA . TRP A 1 251 ? 12.566 1.957 1.748 1.00 93.00 251 TRP A CA 1
ATOM 2078 C C . TRP A 1 251 ? 12.254 1.008 2.909 1.00 93.00 251 TRP A C 1
ATOM 2080 O O . TRP A 1 251 ? 11.656 1.405 3.904 1.00 93.00 251 TRP A O 1
ATOM 2090 N N . SER A 1 252 ? 12.668 -0.258 2.806 1.00 87.62 252 SER A N 1
ATOM 2091 C CA . SER A 1 252 ? 12.376 -1.256 3.837 1.00 87.62 252 SER A CA 1
ATOM 2092 C C . SER A 1 252 ? 13.029 -0.926 5.180 1.00 87.62 252 SER A C 1
ATOM 2094 O O . SER A 1 252 ? 12.412 -1.146 6.222 1.00 87.62 252 SER A O 1
ATOM 2096 N N . TYR A 1 253 ? 14.276 -0.459 5.172 1.00 90.31 253 TYR A N 1
ATOM 2097 C CA . TYR A 1 253 ? 15.028 -0.179 6.389 1.00 90.31 253 TYR A CA 1
ATOM 2098 C C . TYR A 1 253 ? 14.536 1.105 7.063 1.00 90.31 253 TYR A C 1
ATOM 2100 O O . TYR A 1 253 ? 14.166 1.070 8.237 1.00 90.31 253 TYR A O 1
ATOM 2108 N N . ASP A 1 254 ? 14.449 2.203 6.318 1.00 92.88 254 ASP A N 1
ATOM 2109 C CA . ASP A 1 254 ? 14.132 3.519 6.875 1.00 92.88 254 ASP A CA 1
ATOM 2110 C C . ASP A 1 254 ? 12.676 3.613 7.330 1.00 92.88 254 ASP A C 1
ATOM 2112 O O . ASP A 1 254 ? 12.398 4.172 8.389 1.00 92.88 254 ASP A O 1
ATOM 2116 N N . THR A 1 255 ? 11.738 2.976 6.620 1.00 91.44 255 THR A N 1
ATOM 2117 C CA . THR A 1 255 ? 10.350 2.904 7.105 1.00 91.44 255 THR A CA 1
ATOM 2118 C C . THR A 1 255 ? 10.204 2.041 8.361 1.00 91.44 255 THR A C 1
ATOM 2120 O O . THR A 1 255 ? 9.327 2.294 9.186 1.00 91.44 255 THR A O 1
ATOM 2123 N N . SER A 1 256 ? 11.080 1.050 8.559 1.00 87.62 256 SER A N 1
ATOM 2124 C CA . SER A 1 256 ? 11.117 0.287 9.812 1.00 87.62 256 SER A CA 1
ATOM 2125 C C . SER A 1 256 ? 11.654 1.137 10.966 1.00 87.62 256 SER A C 1
ATOM 2127 O O . SER A 1 256 ? 11.134 1.043 12.077 1.00 87.62 256 SER A O 1
ATOM 2129 N N . GLN A 1 257 ? 12.665 1.981 10.718 1.00 91.31 257 GLN A N 1
ATOM 2130 C CA . GLN A 1 257 ? 13.161 2.928 11.725 1.00 91.31 257 GLN A CA 1
ATOM 2131 C C . GLN A 1 257 ? 12.110 3.982 12.068 1.00 91.31 257 GLN A C 1
ATOM 2133 O O . GLN A 1 257 ? 11.882 4.243 13.244 1.00 91.31 257 GLN A O 1
ATOM 2138 N N . TYR A 1 258 ? 11.421 4.513 11.059 1.00 92.81 258 TYR A N 1
ATOM 2139 C CA . TYR A 1 258 ? 10.300 5.431 11.229 1.00 92.81 258 TYR A CA 1
ATOM 2140 C C . TYR A 1 258 ? 9.239 4.880 12.189 1.00 92.81 258 TYR A C 1
ATOM 2142 O O . TYR A 1 258 ? 8.913 5.522 13.186 1.00 92.81 258 TYR A O 1
ATOM 2150 N N . LEU A 1 259 ? 8.752 3.658 11.932 1.00 90.81 259 LEU A N 1
ATOM 2151 C CA . LEU A 1 259 ? 7.770 3.012 12.805 1.00 90.81 259 LEU A CA 1
ATOM 2152 C C . LEU A 1 259 ? 8.322 2.802 14.214 1.00 90.81 259 LEU A C 1
ATOM 2154 O O . LEU A 1 259 ? 7.615 3.034 15.187 1.00 90.81 259 LEU A O 1
ATOM 2158 N N . LYS A 1 260 ? 9.581 2.370 14.335 1.00 90.38 260 LYS A N 1
ATOM 2159 C CA . LYS A 1 260 ? 10.207 2.135 15.637 1.00 90.38 260 LYS A CA 1
ATOM 2160 C C . LYS A 1 260 ? 10.260 3.410 16.482 1.00 90.38 260 LYS A C 1
ATOM 2162 O O . LYS A 1 260 ? 9.932 3.341 17.659 1.00 90.38 260 LYS A O 1
ATOM 2167 N N . ILE A 1 261 ? 10.667 4.532 15.888 1.00 92.12 261 ILE A N 1
ATOM 2168 C CA . ILE A 1 261 ? 10.779 5.825 16.576 1.00 92.12 261 ILE A CA 1
ATOM 2169 C C . ILE A 1 261 ? 9.399 6.271 17.059 1.00 92.12 261 ILE A C 1
ATOM 2171 O O . ILE A 1 261 ? 9.191 6.403 18.261 1.00 92.12 261 ILE A O 1
ATOM 2175 N N . LEU A 1 262 ? 8.431 6.384 16.148 1.00 91.25 262 LEU A N 1
ATOM 2176 C CA . LEU A 1 262 ? 7.110 6.906 16.497 1.00 91.25 262 LEU A CA 1
ATOM 2177 C C . LEU A 1 262 ? 6.340 6.011 17.466 1.00 91.25 262 LEU A C 1
ATOM 2179 O O . LEU A 1 262 ? 5.618 6.516 18.313 1.00 91.25 262 LEU A O 1
ATOM 2183 N N . LEU A 1 263 ? 6.479 4.687 17.369 1.00 88.44 263 LEU A N 1
ATOM 2184 C CA . LEU A 1 263 ? 5.820 3.790 18.320 1.00 88.44 263 LEU A CA 1
ATOM 2185 C C . LEU A 1 263 ? 6.484 3.830 19.700 1.00 88.44 263 LEU A C 1
ATOM 2187 O O . LEU A 1 263 ? 5.778 3.679 20.690 1.00 88.44 263 LEU A O 1
ATOM 2191 N N . SER A 1 264 ? 7.799 4.065 19.782 1.00 88.50 264 SER A N 1
ATOM 2192 C CA . SER A 1 264 ? 8.492 4.205 21.072 1.00 88.50 264 SER A CA 1
ATOM 2193 C C . SER A 1 264 ? 8.133 5.488 21.821 1.00 88.50 264 SER A C 1
ATOM 2195 O O . SER A 1 264 ? 8.224 5.523 23.039 1.00 88.50 264 SER A O 1
ATOM 2197 N N . GLU A 1 265 ? 7.677 6.524 21.114 1.00 88.56 265 GLU A N 1
ATOM 2198 C CA . GLU A 1 265 ? 7.167 7.762 21.721 1.00 88.56 265 GLU A CA 1
ATOM 2199 C C . GLU A 1 265 ? 5.778 7.576 22.363 1.00 88.56 265 GLU A C 1
ATOM 2201 O O . GLU A 1 265 ? 5.319 8.447 23.100 1.00 88.56 265 GLU A O 1
ATOM 2206 N N . LEU A 1 266 ? 5.106 6.447 22.093 1.00 82.94 266 LEU A N 1
ATOM 2207 C CA . LEU A 1 266 ? 3.796 6.098 22.654 1.00 82.94 266 LEU A CA 1
ATOM 2208 C C . LEU A 1 266 ? 3.880 5.132 23.842 1.00 82.94 266 LEU A C 1
ATOM 2210 O O . LEU A 1 266 ? 2.838 4.817 24.420 1.00 82.94 266 LEU A O 1
ATOM 2214 N N . GLU A 1 267 ? 5.065 4.612 24.171 1.00 72.06 267 GLU A N 1
ATOM 2215 C CA . GLU A 1 267 ? 5.281 3.726 25.326 1.00 72.06 267 GLU A CA 1
ATOM 2216 C C . GLU A 1 267 ? 5.422 4.553 26.608 1.00 72.06 267 GLU A C 1
ATOM 2218 O O . GLU A 1 267 ? 4.516 4.414 27.470 1.00 72.06 267 GLU A O 1
#